Protein AF-A0A1C5RUP3-F1 (afdb_monomer_lite)

Radius of gyration: 18.49 Å; chains: 1; bounding box: 47×42×50 Å

Structure (mmCIF, N/CA/C/O backbone):
data_AF-A0A1C5RUP3-F1
#
_entry.id   AF-A0A1C5RUP3-F1
#
loop_
_atom_site.group_PDB
_atom_site.id
_atom_site.type_symbol
_atom_site.label_atom_id
_atom_site.label_alt_id
_atom_site.label_comp_id
_atom_site.label_asym_id
_atom_site.label_entity_id
_atom_site.label_seq_id
_atom_site.pdbx_PDB_ins_code
_atom_site.Cartn_x
_atom_site.Cartn_y
_atom_site.Cartn_z
_atom_site.occupancy
_atom_site.B_iso_or_equiv
_atom_site.auth_seq_id
_atom_site.auth_comp_id
_atom_site.auth_asym_id
_atom_site.auth_atom_id
_atom_site.pdbx_PDB_model_num
ATOM 1 N N . MET A 1 1 ? 1.171 -16.632 19.891 1.00 47.94 1 MET A N 1
ATOM 2 C CA . MET A 1 1 ? 1.521 -15.427 19.119 1.00 47.94 1 MET A CA 1
ATOM 3 C C . MET A 1 1 ? 1.530 -15.849 17.671 1.00 47.94 1 MET A C 1
ATOM 5 O O . MET A 1 1 ? 2.273 -16.772 17.352 1.00 47.94 1 MET A O 1
ATOM 9 N N . SER A 1 2 ? 0.627 -15.296 16.863 1.00 51.75 2 SER A N 1
ATOM 10 C CA . SER A 1 2 ? 0.693 -15.489 15.416 1.00 51.75 2 SER A CA 1
ATOM 11 C C . SER A 1 2 ? 1.928 -14.742 14.923 1.00 51.75 2 SER A C 1
ATOM 13 O O . SER A 1 2 ? 2.098 -13.573 15.236 1.00 51.75 2 SER A O 1
ATOM 15 N N . THR A 1 3 ? 2.842 -15.431 14.250 1.00 66.62 3 THR A N 1
ATOM 16 C CA . THR A 1 3 ? 4.130 -14.876 13.797 1.00 66.62 3 THR A CA 1
ATOM 17 C C . THR A 1 3 ? 4.058 -14.316 12.377 1.00 66.62 3 THR A C 1
ATOM 19 O O . THR A 1 3 ? 5.090 -14.087 11.750 1.00 66.62 3 THR A O 1
ATOM 22 N N . ASP A 1 4 ? 2.852 -14.138 11.842 1.00 86.69 4 ASP A N 1
ATOM 23 C CA . ASP A 1 4 ? 2.650 -13.929 10.407 1.00 86.69 4 ASP A CA 1
ATOM 24 C C . ASP A 1 4 ? 2.858 -12.463 9.988 1.00 86.69 4 ASP A C 1
ATOM 26 O O . ASP A 1 4 ? 3.132 -12.173 8.819 1.00 86.69 4 ASP A O 1
ATOM 30 N N . LEU A 1 5 ? 2.820 -11.531 10.946 1.00 93.75 5 LEU A N 1
ATOM 31 C CA . LEU A 1 5 ? 3.131 -10.118 10.735 1.00 93.75 5 LEU A CA 1
ATOM 32 C C . LEU A 1 5 ? 4.623 -9.842 10.955 1.00 93.75 5 LEU A C 1
ATOM 34 O O . LEU A 1 5 ? 5.073 -9.464 12.033 1.00 93.75 5 LEU A O 1
ATOM 38 N N . PHE A 1 6 ? 5.401 -10.037 9.896 1.00 94.44 6 PHE A N 1
ATOM 39 C CA . PHE A 1 6 ? 6.827 -9.715 9.822 1.00 94.44 6 PHE A CA 1
ATOM 40 C C . PHE A 1 6 ? 7.112 -8.734 8.684 1.00 94.44 6 PHE A C 1
ATOM 42 O O . PHE A 1 6 ? 6.423 -8.724 7.661 1.00 94.44 6 PHE A O 1
ATOM 49 N N . GLN A 1 7 ? 8.171 -7.940 8.819 1.00 94.69 7 GLN A N 1
ATOM 50 C CA . GLN A 1 7 ? 8.525 -6.965 7.794 1.00 94.69 7 GLN A CA 1
ATOM 51 C C . GLN A 1 7 ? 9.062 -7.654 6.537 1.00 94.69 7 GLN A C 1
ATOM 53 O O . GLN A 1 7 ? 9.971 -8.482 6.614 1.00 94.69 7 GLN A O 1
ATOM 58 N N . ALA A 1 8 ? 8.527 -7.280 5.378 1.00 94.94 8 ALA A N 1
ATOM 59 C CA . ALA A 1 8 ? 9.014 -7.714 4.075 1.00 94.94 8 ALA A CA 1
ATOM 60 C C . ALA A 1 8 ? 9.202 -6.508 3.150 1.00 94.94 8 ALA A C 1
ATOM 62 O O . ALA A 1 8 ? 8.469 -5.523 3.242 1.00 94.94 8 ALA A O 1
ATOM 63 N N . ILE A 1 9 ? 10.194 -6.590 2.261 1.00 95.00 9 ILE A N 1
ATOM 64 C CA . ILE A 1 9 ? 10.458 -5.566 1.247 1.00 95.00 9 ILE A CA 1
ATOM 65 C C . ILE A 1 9 ? 9.919 -6.054 -0.096 1.00 95.00 9 ILE A C 1
ATOM 67 O O . ILE A 1 9 ? 10.265 -7.137 -0.566 1.00 95.00 9 ILE A O 1
ATOM 71 N N . HIS A 1 10 ? 9.093 -5.219 -0.719 1.00 95.62 10 HIS A N 1
ATOM 72 C CA . HIS A 1 10 ? 8.473 -5.471 -2.012 1.00 95.62 10 HIS A CA 1
ATOM 73 C C . HIS A 1 10 ? 9.172 -4.629 -3.070 1.00 95.62 10 HIS A C 1
ATOM 75 O O . HIS A 1 10 ? 9.041 -3.406 -3.066 1.00 95.62 10 HIS A O 1
ATOM 81 N N . SER A 1 11 ? 9.955 -5.261 -3.941 1.00 93.88 11 SER A N 1
ATOM 82 C CA . SER A 1 11 ? 10.881 -4.551 -4.823 1.00 93.88 11 SER A CA 1
ATOM 83 C C . SER A 1 11 ? 10.589 -4.797 -6.300 1.00 93.88 11 SER A C 1
ATOM 85 O O . SER A 1 11 ? 10.416 -5.951 -6.702 1.00 93.88 11 SER A O 1
ATOM 87 N N . PRO A 1 12 ? 10.607 -3.744 -7.137 1.00 93.19 12 PRO A N 1
ATOM 88 C CA . PRO A 1 12 ? 10.770 -3.918 -8.570 1.00 93.19 12 PRO A CA 1
ATOM 89 C C . PRO A 1 12 ? 12.194 -4.390 -8.893 1.00 93.19 12 PRO A C 1
ATOM 91 O O . PRO A 1 12 ? 13.155 -4.133 -8.160 1.00 93.19 12 PRO A O 1
ATOM 94 N N . ILE A 1 13 ? 12.339 -5.080 -10.019 1.00 91.56 13 ILE A N 1
ATOM 95 C CA . ILE A 1 13 ? 13.615 -5.659 -10.440 1.00 91.56 13 ILE A CA 1
ATOM 96 C C . ILE A 1 13 ? 14.569 -4.539 -10.883 1.00 91.56 13 ILE A C 1
ATOM 98 O O . ILE A 1 13 ? 14.210 -3.688 -11.691 1.00 91.56 13 ILE A O 1
ATOM 102 N N . GLY A 1 14 ? 15.801 -4.544 -10.366 1.00 89.75 14 GLY A N 1
ATOM 103 C CA . GLY A 1 14 ? 16.887 -3.678 -10.845 1.00 89.75 14 GLY A CA 1
ATOM 104 C C . GLY A 1 14 ? 16.821 -2.201 -10.429 1.00 89.75 14 GLY A C 1
ATOM 105 O O . GLY A 1 14 ? 17.714 -1.444 -10.794 1.00 89.75 14 GLY A O 1
ATOM 106 N N . ALA A 1 15 ? 15.823 -1.779 -9.646 1.00 91.19 15 ALA A N 1
ATOM 107 C CA . ALA A 1 15 ? 15.638 -0.361 -9.309 1.00 91.19 15 ALA A CA 1
ATOM 108 C C . ALA A 1 15 ? 16.389 0.111 -8.049 1.00 91.19 15 ALA A C 1
ATOM 110 O O . ALA A 1 15 ? 16.398 1.306 -7.767 1.00 91.19 15 ALA A O 1
ATOM 111 N N . ASN A 1 16 ? 16.967 -0.809 -7.262 1.00 93.00 16 ASN A N 1
ATOM 112 C CA . ASN A 1 16 ? 17.468 -0.520 -5.908 1.00 93.00 16 ASN A CA 1
ATOM 113 C C . ASN A 1 16 ? 16.436 0.263 -5.063 1.00 93.00 16 ASN A C 1
ATOM 115 O O . ASN A 1 16 ? 16.742 1.272 -4.421 1.00 93.00 16 ASN A O 1
ATOM 119 N N . ALA A 1 17 ? 15.183 -0.182 -5.146 1.00 93.50 17 ALA A N 1
ATOM 120 C CA . ALA A 1 17 ? 14.038 0.425 -4.493 1.00 93.50 17 ALA A CA 1
ATOM 121 C C . ALA A 1 17 ? 13.088 -0.658 -3.971 1.00 93.50 17 ALA A C 1
ATOM 123 O O . ALA A 1 17 ? 13.123 -1.804 -4.429 1.00 93.50 17 ALA A O 1
ATOM 124 N N . GLY A 1 18 ? 12.215 -0.304 -3.035 1.00 94.12 18 GLY A N 1
ATOM 125 C CA . GLY A 1 18 ? 11.148 -1.183 -2.578 1.00 94.12 18 GLY A CA 1
ATOM 126 C C . GLY A 1 18 ? 10.140 -0.491 -1.672 1.00 94.12 18 GLY A C 1
ATOM 127 O O . GLY A 1 18 ? 10.315 0.662 -1.286 1.00 94.12 18 GLY A O 1
ATOM 128 N N . PHE A 1 19 ? 9.085 -1.216 -1.329 1.00 95.75 19 PHE A N 1
ATOM 129 C CA . PHE A 1 19 ? 8.080 -0.819 -0.355 1.00 95.75 19 PHE A CA 1
ATOM 130 C C . PHE A 1 19 ? 8.074 -1.831 0.792 1.00 95.75 19 PHE A C 1
ATOM 132 O O . PHE A 1 19 ? 7.761 -3.009 0.597 1.00 95.75 19 PHE A O 1
ATOM 139 N N . ALA A 1 20 ? 8.486 -1.393 1.975 1.00 96.00 20 ALA A N 1
ATOM 140 C CA . ALA A 1 20 ? 8.548 -2.229 3.161 1.00 96.00 20 ALA A CA 1
ATOM 141 C C . ALA A 1 20 ? 7.242 -2.154 3.951 1.00 96.00 20 ALA A C 1
ATOM 143 O O . ALA A 1 20 ? 6.744 -1.058 4.197 1.00 96.00 20 ALA A O 1
ATOM 144 N N . MET A 1 21 ? 6.702 -3.302 4.355 1.00 95.81 21 MET A N 1
ATOM 145 C CA . MET A 1 21 ? 5.498 -3.387 5.186 1.00 95.81 21 MET A CA 1
ATOM 146 C C . MET A 1 21 ? 5.380 -4.781 5.814 1.00 95.81 21 MET A C 1
ATOM 148 O O . MET A 1 21 ? 5.982 -5.743 5.325 1.00 95.81 21 MET A O 1
ATOM 152 N N . GLY A 1 22 ? 4.567 -4.899 6.863 1.00 94.62 22 GLY A N 1
ATOM 153 C CA . GLY A 1 22 ? 4.074 -6.178 7.369 1.00 94.62 22 GLY A CA 1
ATOM 154 C C . GLY A 1 22 ? 4.255 -6.382 8.866 1.00 94.62 22 GLY A C 1
ATOM 155 O O . GLY A 1 22 ? 3.595 -7.255 9.417 1.00 94.62 22 GLY A O 1
ATOM 156 N N . LEU A 1 23 ? 5.095 -5.588 9.535 1.00 93.19 23 LEU A N 1
ATOM 157 C CA . LEU A 1 23 ? 5.296 -5.670 10.981 1.00 93.19 23 LEU A CA 1
ATOM 158 C C . LEU A 1 23 ? 4.389 -4.683 11.726 1.00 93.19 23 LEU A C 1
ATOM 160 O O . LEU A 1 23 ? 4.406 -3.479 11.461 1.00 93.19 23 LEU A O 1
ATOM 164 N N . ALA A 1 24 ? 3.599 -5.196 12.668 1.00 92.12 24 ALA A N 1
ATOM 165 C CA . ALA A 1 24 ? 2.681 -4.379 13.447 1.00 92.12 24 ALA A CA 1
ATOM 166 C C . ALA A 1 24 ? 3.429 -3.346 14.315 1.00 92.12 24 ALA A C 1
ATOM 168 O O . ALA A 1 24 ? 4.451 -3.645 14.929 1.00 92.12 24 ALA A O 1
ATOM 169 N N . GLY A 1 25 ? 2.911 -2.118 14.369 1.00 89.44 25 GLY A N 1
ATOM 170 C CA . GLY A 1 25 ? 3.402 -1.034 15.224 1.00 89.44 25 GLY A CA 1
ATOM 171 C C . GLY A 1 25 ? 4.705 -0.359 14.783 1.00 89.44 25 GLY A C 1
ATOM 172 O O . GLY A 1 25 ? 5.135 0.567 15.461 1.00 89.44 25 GLY A O 1
ATOM 173 N N . LEU A 1 26 ? 5.336 -0.809 13.691 1.00 85.56 26 LEU A N 1
ATOM 174 C CA . LEU A 1 26 ? 6.654 -0.330 13.240 1.00 85.56 26 LEU A CA 1
ATOM 175 C C . LEU A 1 26 ? 6.645 0.327 11.852 1.00 85.56 26 LEU A C 1
ATOM 177 O O . LEU A 1 26 ? 7.699 0.694 11.340 1.00 85.56 26 LEU A O 1
ATOM 181 N N . GLY A 1 27 ? 5.470 0.456 11.234 1.00 89.62 27 GLY A N 1
ATOM 182 C CA . GLY A 1 27 ? 5.328 1.101 9.934 1.00 89.62 27 GLY A CA 1
ATOM 183 C C . GLY A 1 27 ? 6.119 0.429 8.811 1.00 89.62 27 GLY A C 1
ATOM 184 O O . GLY A 1 27 ? 6.192 -0.799 8.682 1.00 89.62 27 GLY A O 1
ATOM 185 N N . GLY A 1 28 ? 6.679 1.260 7.942 1.00 94.12 28 GLY A N 1
ATOM 186 C CA . GLY A 1 28 ? 7.508 0.855 6.821 1.00 94.12 28 GLY A CA 1
ATOM 187 C C . GLY A 1 28 ? 7.637 1.991 5.819 1.00 94.12 28 GLY A C 1
ATOM 188 O O . GLY A 1 28 ? 7.952 3.116 6.189 1.00 94.12 28 GLY A O 1
ATOM 189 N N . GLY A 1 29 ? 7.386 1.707 4.543 1.00 94.19 29 GLY A N 1
ATOM 190 C CA . GLY A 1 29 ? 7.277 2.719 3.498 1.00 94.19 29 GLY A CA 1
ATOM 191 C C . GLY A 1 29 ? 8.285 2.535 2.371 1.00 94.19 29 GLY A C 1
ATOM 192 O O . GLY A 1 29 ? 8.742 1.426 2.093 1.00 94.19 29 GLY A O 1
ATOM 193 N N . PHE A 1 30 ? 8.609 3.627 1.681 1.00 94.19 30 PHE A N 1
ATOM 194 C CA . PHE A 1 30 ? 9.432 3.588 0.470 1.00 94.19 30 PHE A CA 1
ATOM 195 C C . PHE A 1 30 ? 10.932 3.523 0.782 1.00 94.19 30 PHE A C 1
ATOM 197 O O . PHE A 1 30 ? 11.546 4.509 1.189 1.00 94.19 30 PHE A O 1
ATOM 204 N N . CYS A 1 31 ? 11.544 2.371 0.526 1.00 92.00 31 CYS A N 1
ATOM 205 C CA . CYS A 1 31 ? 12.987 2.174 0.568 1.00 92.00 31 CYS A CA 1
ATOM 206 C C . CYS A 1 31 ? 13.590 2.631 -0.767 1.00 92.00 31 CYS A C 1
ATOM 208 O O . CYS A 1 31 ? 13.507 1.896 -1.747 1.00 92.00 31 CYS A O 1
ATOM 210 N N . LEU A 1 32 ? 14.199 3.816 -0.834 1.00 91.31 32 LEU A N 1
ATOM 211 C CA . LEU A 1 32 ? 14.958 4.256 -2.012 1.00 91.31 32 LEU A CA 1
ATOM 212 C C . LEU A 1 32 ? 16.454 4.237 -1.717 1.00 91.31 32 LEU A C 1
ATOM 214 O O . LEU A 1 32 ? 16.901 4.971 -0.840 1.00 91.31 32 LEU A O 1
ATOM 218 N N . GLN A 1 33 ? 17.217 3.423 -2.457 1.00 90.56 33 GLN A N 1
ATOM 219 C CA . GLN A 1 33 ? 18.684 3.357 -2.362 1.00 90.56 33 GLN A CA 1
ATOM 220 C C . GLN A 1 33 ? 19.199 3.229 -0.917 1.00 90.56 33 GLN A C 1
ATOM 222 O O . GLN A 1 33 ? 20.257 3.749 -0.564 1.00 90.56 33 GLN A O 1
ATOM 227 N N . SER A 1 34 ? 18.418 2.548 -0.082 1.00 85.75 34 SER A N 1
ATOM 228 C CA . SER A 1 34 ? 18.609 2.445 1.358 1.00 85.75 34 SER A CA 1
ATOM 229 C C . SER A 1 34 ? 18.718 0.979 1.743 1.00 85.75 34 SER A C 1
ATOM 231 O O . SER A 1 34 ? 17.957 0.143 1.259 1.00 85.75 34 SER A O 1
ATOM 233 N N . ASP A 1 35 ? 19.641 0.682 2.653 1.00 84.50 35 ASP A N 1
ATOM 234 C CA . ASP A 1 35 ? 19.775 -0.610 3.329 1.00 84.50 35 ASP A CA 1
ATOM 235 C C . ASP A 1 35 ? 18.868 -0.718 4.570 1.00 84.50 35 ASP A C 1
ATOM 237 O O . ASP A 1 35 ? 18.872 -1.730 5.272 1.00 84.50 35 ASP A O 1
ATOM 241 N N . ARG A 1 36 ? 18.078 0.328 4.841 1.00 88.25 36 ARG A N 1
ATOM 242 C CA . ARG A 1 36 ? 17.150 0.425 5.968 1.00 88.25 36 ARG A CA 1
ATOM 243 C C . ARG A 1 36 ? 15.717 0.612 5.505 1.00 88.25 36 ARG A C 1
ATOM 245 O O . ARG A 1 36 ? 15.442 1.362 4.566 1.00 88.25 36 ARG A O 1
ATOM 252 N N . ILE A 1 37 ? 14.821 -0.023 6.250 1.00 91.38 37 ILE A N 1
ATOM 253 C CA . ILE A 1 37 ? 13.384 0.230 6.211 1.00 91.38 37 ILE A CA 1
ATOM 254 C C . ILE A 1 37 ? 13.137 1.626 6.801 1.00 91.38 37 ILE A C 1
ATOM 256 O O . ILE A 1 37 ? 13.641 1.905 7.893 1.00 91.38 37 ILE A O 1
ATOM 260 N N . PRO A 1 38 ? 12.431 2.515 6.087 1.00 88.12 38 PRO A N 1
ATOM 261 C CA . PRO A 1 38 ? 12.088 3.823 6.615 1.00 88.12 38 PRO A CA 1
ATOM 262 C C . PRO A 1 38 ? 11.038 3.702 7.722 1.00 88.12 38 PRO A C 1
ATOM 264 O O . PRO A 1 38 ? 10.302 2.723 7.802 1.00 88.12 38 PRO A O 1
ATOM 267 N N . ASP A 1 39 ? 10.979 4.729 8.558 1.00 87.44 39 ASP A N 1
ATOM 268 C CA . ASP A 1 39 ? 10.019 4.853 9.651 1.00 87.44 39 ASP A CA 1
ATOM 269 C C . ASP A 1 39 ? 8.845 5.742 9.202 1.00 87.44 39 ASP A C 1
ATOM 271 O O . ASP A 1 39 ? 8.722 6.916 9.570 1.00 87.44 39 ASP A O 1
ATOM 275 N N . GLN A 1 40 ? 8.065 5.238 8.239 1.00 91.00 40 GLN A N 1
ATOM 276 C CA . GLN A 1 40 ? 6.846 5.894 7.765 1.00 91.00 40 GLN A CA 1
ATOM 277 C C . GLN A 1 40 ? 5.631 5.102 8.228 1.00 91.00 40 GLN A C 1
ATOM 279 O O . GLN A 1 40 ? 5.532 3.898 7.988 1.00 91.00 40 GLN A O 1
ATOM 284 N N . ASP A 1 41 ? 4.664 5.804 8.812 1.00 92.88 41 ASP A N 1
ATOM 285 C CA . ASP A 1 41 ? 3.349 5.227 9.052 1.00 92.88 41 ASP A CA 1
ATOM 286 C C . ASP A 1 41 ? 2.677 4.871 7.727 1.00 92.88 41 ASP A C 1
ATOM 288 O O . ASP A 1 41 ? 2.672 5.661 6.775 1.00 92.88 41 ASP A O 1
ATOM 292 N N . ILE A 1 42 ? 2.067 3.695 7.678 1.00 94.56 42 ILE A N 1
ATOM 293 C CA . ILE A 1 42 ? 1.294 3.210 6.544 1.00 94.56 42 ILE A CA 1
ATOM 294 C C . ILE A 1 42 ? -0.152 3.054 7.011 1.00 94.56 42 ILE A C 1
ATOM 296 O O . ILE A 1 42 ? -0.490 2.183 7.811 1.00 94.56 42 ILE A O 1
ATOM 300 N N . PHE A 1 43 ? -1.025 3.898 6.475 1.00 94.62 43 PHE A N 1
ATOM 301 C CA . PHE A 1 43 ? -2.448 3.899 6.786 1.00 94.62 43 PHE A CA 1
ATOM 302 C C . PHE A 1 43 ? -3.194 3.133 5.700 1.00 94.62 43 PHE A C 1
ATOM 304 O O . PHE A 1 43 ? -3.293 3.604 4.568 1.00 94.62 43 PHE A O 1
ATOM 311 N N . ILE A 1 44 ? -3.719 1.957 6.038 1.00 96.38 44 ILE A N 1
ATOM 312 C CA . ILE A 1 44 ? -4.540 1.140 5.138 1.00 96.38 44 ILE A CA 1
ATOM 313 C C . ILE A 1 44 ? -5.782 0.728 5.902 1.00 96.38 44 ILE A C 1
ATOM 315 O O . ILE A 1 44 ? -5.678 0.066 6.934 1.00 96.38 44 ILE A O 1
ATOM 319 N N . GLY A 1 45 ? -6.950 1.116 5.412 1.00 95.94 45 GLY A N 1
ATOM 320 C CA . GLY A 1 45 ? -8.164 0.903 6.176 1.00 95.94 45 GLY A CA 1
ATOM 321 C C . GLY A 1 45 ? -9.426 1.324 5.459 1.00 95.94 45 GLY A C 1
ATOM 322 O O . GLY A 1 45 ? -9.425 1.643 4.268 1.00 95.94 45 GLY A O 1
ATOM 323 N N . TYR A 1 46 ? -10.512 1.326 6.218 1.00 94.56 46 TYR A N 1
ATOM 324 C CA . TYR A 1 46 ? -11.794 1.842 5.778 1.00 94.56 46 TYR A CA 1
ATOM 325 C C . TYR A 1 46 ? -12.529 2.567 6.902 1.00 94.56 46 TYR A C 1
ATOM 327 O O . TYR A 1 46 ? -12.310 2.317 8.087 1.00 94.56 46 TYR A O 1
ATOM 335 N N . LYS A 1 47 ? -13.418 3.477 6.512 1.00 91.94 47 LYS A N 1
ATOM 336 C CA . LYS A 1 47 ? -14.338 4.181 7.396 1.00 91.94 47 LYS A CA 1
ATOM 337 C C . LYS A 1 47 ? -15.769 3.729 7.116 1.00 91.94 47 LYS A C 1
ATOM 339 O O . LYS A 1 47 ? -16.220 3.829 5.976 1.00 91.94 47 LYS A O 1
ATOM 344 N N . GLU A 1 48 ? -16.470 3.284 8.153 1.00 90.50 48 GLU A N 1
ATOM 345 C CA . GLU A 1 48 ? -17.905 2.968 8.143 1.00 90.50 48 GLU A CA 1
ATOM 346 C C . GLU A 1 48 ? -18.574 3.768 9.271 1.00 90.50 48 GLU A C 1
ATOM 348 O O . GLU A 1 48 ? -18.190 3.655 10.437 1.00 90.50 48 GLU A O 1
ATOM 353 N N . GLY A 1 49 ? -19.523 4.646 8.931 1.00 88.81 49 GLY A N 1
ATOM 354 C CA . GLY A 1 49 ? -20.087 5.596 9.895 1.00 88.81 49 GLY A CA 1
ATOM 355 C C . GLY A 1 49 ? -18.998 6.459 10.547 1.00 88.81 49 GLY A C 1
ATOM 356 O O . GLY A 1 49 ? -18.316 7.222 9.863 1.00 88.81 49 GLY A O 1
ATOM 357 N N . ASN A 1 50 ? -18.814 6.313 11.861 1.00 86.12 50 ASN A N 1
ATOM 358 C CA . ASN A 1 50 ? -17.789 7.022 12.640 1.00 86.12 50 ASN A CA 1
ATOM 359 C C . ASN A 1 50 ? -16.580 6.168 13.015 1.00 86.12 50 ASN A C 1
ATOM 361 O O . ASN A 1 50 ? -15.702 6.650 13.728 1.00 86.12 50 ASN A O 1
ATOM 365 N N . THR A 1 51 ? -16.517 4.923 12.553 1.00 88.38 51 THR A N 1
ATOM 366 C CA . THR A 1 51 ? -15.434 4.009 12.908 1.00 88.38 51 THR A CA 1
ATOM 367 C C . THR A 1 51 ? -14.409 3.956 11.785 1.00 88.38 51 THR A C 1
ATOM 369 O O . THR A 1 51 ? -14.743 3.666 10.636 1.00 88.38 51 THR A O 1
ATOM 372 N N . LEU A 1 52 ? -13.153 4.234 12.125 1.00 91.19 52 LEU A N 1
ATOM 373 C CA . LEU A 1 52 ? -11.988 4.147 11.258 1.00 91.19 52 LEU A CA 1
ATOM 374 C C . LEU A 1 52 ? -11.225 2.858 11.583 1.00 91.19 52 LEU A C 1
ATOM 376 O O . LEU A 1 52 ? -10.532 2.793 12.594 1.00 91.19 52 LEU A O 1
ATOM 380 N N . SER A 1 53 ? -11.360 1.834 10.742 1.00 93.44 53 SER A N 1
ATOM 381 C CA . SER A 1 53 ? -10.700 0.535 10.940 1.00 93.44 53 SER A CA 1
ATOM 382 C C . SER A 1 53 ? -9.436 0.430 10.088 1.00 93.44 53 SER A C 1
ATOM 384 O O . SER A 1 53 ? -9.502 0.684 8.884 1.00 93.44 53 SER A O 1
ATOM 386 N N . MET A 1 54 ? -8.290 0.076 10.680 1.00 94.75 54 MET A N 1
ATOM 387 C CA . MET A 1 54 ? -6.972 0.147 10.023 1.00 94.75 54 MET A CA 1
ATOM 388 C C . MET A 1 54 ? -6.069 -1.048 10.319 1.00 94.75 54 MET A C 1
ATOM 390 O O . MET A 1 54 ? -6.013 -1.528 11.450 1.00 94.75 54 MET A O 1
ATOM 394 N N . LEU A 1 55 ? -5.295 -1.476 9.314 1.00 95.88 55 LEU A N 1
ATOM 395 C CA . LEU A 1 55 ? -4.170 -2.393 9.515 1.00 95.88 55 LEU A CA 1
ATOM 396 C C . LEU A 1 55 ? -3.123 -1.748 10.441 1.00 95.88 55 LEU A C 1
ATOM 398 O O . LEU A 1 55 ? -2.876 -0.543 10.330 1.00 95.88 55 LEU A O 1
ATOM 402 N N . PRO A 1 56 ? -2.467 -2.521 11.325 1.00 93.62 56 PRO A N 1
ATOM 403 C CA . PRO A 1 56 ? -1.630 -1.979 12.394 1.00 93.62 56 PRO A CA 1
ATOM 404 C C . PRO A 1 56 ? -0.216 -1.580 11.928 1.00 93.62 56 PRO A C 1
ATOM 406 O O . PRO A 1 56 ? 0.756 -1.839 12.629 1.00 93.62 56 PRO A O 1
ATOM 409 N N . PHE A 1 57 ? -0.058 -0.962 10.756 1.00 94.00 57 PHE A N 1
ATOM 410 C CA . PHE A 1 57 ? 1.249 -0.599 10.180 1.00 94.00 57 PHE A CA 1
ATOM 411 C C . PHE A 1 57 ? 1.620 0.868 10.423 1.00 94.00 57 PHE A C 1
ATOM 413 O O . PHE A 1 57 ? 2.043 1.575 9.514 1.00 94.00 57 PHE A O 1
ATOM 420 N N . TYR A 1 58 ? 1.453 1.337 11.653 1.00 90.50 58 TYR A N 1
ATOM 421 C CA . TYR A 1 58 ? 1.769 2.701 12.074 1.00 90.50 58 TYR A CA 1
ATOM 422 C C . TYR A 1 58 ? 2.109 2.726 13.566 1.00 90.50 58 TYR A C 1
ATOM 424 O O . TYR A 1 58 ? 1.740 1.807 14.307 1.00 90.50 58 TYR A O 1
ATOM 432 N N . GLU A 1 59 ? 2.796 3.771 14.021 1.00 83.75 59 GLU A N 1
ATOM 433 C CA . GLU A 1 59 ? 3.108 3.938 15.436 1.00 83.75 59 GLU A CA 1
ATOM 434 C C . GLU A 1 59 ? 1.858 4.388 16.215 1.00 83.75 59 GLU A C 1
ATOM 436 O O . GLU A 1 59 ? 1.265 5.439 15.959 1.00 83.75 59 GLU A O 1
ATOM 441 N N . LYS A 1 60 ? 1.443 3.600 17.217 1.00 65.12 60 LYS A N 1
ATOM 442 C CA . LYS A 1 60 ? 0.224 3.883 18.001 1.00 65.12 60 LYS A CA 1
ATOM 443 C C . LYS A 1 60 ? 0.303 5.181 18.820 1.00 65.12 60 LYS A C 1
ATOM 445 O O . LYS A 1 60 ? -0.746 5.720 19.166 1.00 65.12 60 LYS A O 1
ATOM 450 N N . SER A 1 61 ? 1.493 5.707 19.117 1.00 52.03 61 SER A N 1
ATOM 451 C CA . SER A 1 61 ? 1.683 6.912 19.947 1.00 52.03 61 SER A CA 1
ATOM 452 C C . SER A 1 61 ? 1.010 8.167 19.369 1.00 52.03 61 SER A C 1
ATOM 454 O O . SER A 1 61 ? 0.583 9.042 20.120 1.00 52.03 61 SER A O 1
ATOM 456 N N . ILE A 1 62 ? 0.813 8.220 18.047 1.00 47.12 62 ILE A N 1
ATOM 457 C CA . ILE A 1 62 ? 0.166 9.343 17.354 1.00 47.12 62 ILE A CA 1
ATOM 458 C C . ILE A 1 62 ? -1.359 9.390 17.596 1.00 47.12 62 ILE A C 1
ATOM 460 O O . ILE A 1 62 ? -1.950 10.468 17.502 1.00 47.12 62 ILE A O 1
ATOM 464 N N . SER A 1 63 ? -1.996 8.261 17.938 1.00 46.00 63 SER A N 1
ATOM 465 C CA . SER A 1 63 ? -3.453 8.176 18.175 1.00 46.00 63 SER A CA 1
ATOM 466 C C . SER A 1 63 ? -3.867 8.776 19.527 1.00 46.00 63 SER A C 1
ATOM 468 O O . SER A 1 63 ? -4.745 9.637 19.588 1.00 46.00 63 SER A O 1
ATOM 470 N N . SER A 1 64 ? -3.136 8.466 20.606 1.00 43.50 64 SER A N 1
ATOM 471 C CA . SER A 1 64 ? -3.516 8.867 21.971 1.00 43.50 64 SER A CA 1
ATOM 472 C C . SER A 1 64 ? -3.517 10.378 22.234 1.00 43.50 64 SER A C 1
ATOM 474 O O . SER A 1 64 ? -4.210 10.838 23.139 1.00 43.50 64 SER A O 1
ATOM 476 N N . GLU A 1 65 ? -2.764 11.169 21.462 1.00 38.25 65 GLU A N 1
ATOM 477 C CA . GLU A 1 65 ? -2.738 12.634 21.605 1.00 38.25 65 GLU A CA 1
ATOM 478 C C . GLU A 1 65 ? -3.722 13.354 20.660 1.00 38.25 65 GLU A C 1
ATOM 480 O O . GLU A 1 65 ? -4.106 14.494 20.925 1.00 38.25 65 GLU A O 1
ATOM 485 N N . LYS A 1 66 ? -4.176 12.700 19.579 1.00 43.31 66 LYS A N 1
ATOM 486 C CA . LYS A 1 66 ? -5.043 13.293 18.539 1.00 43.31 66 LYS A CA 1
ATOM 487 C C . LYS A 1 66 ? -6.524 12.942 18.671 1.00 43.31 66 LYS A C 1
ATOM 489 O O . LYS A 1 66 ? -7.359 13.722 18.197 1.00 43.31 66 LYS A O 1
ATOM 494 N N . ASP A 1 67 ? -6.850 11.847 19.356 1.00 47.69 67 ASP A N 1
ATOM 495 C CA . ASP A 1 67 ? -8.229 11.387 19.591 1.00 47.69 67 ASP A CA 1
ATOM 496 C C . ASP A 1 67 ? -9.118 12.447 20.260 1.00 47.69 67 ASP A C 1
ATOM 498 O O . ASP A 1 67 ? -10.330 12.478 20.067 1.00 47.69 67 ASP A O 1
ATOM 502 N N . SER A 1 68 ? -8.530 13.409 20.975 1.00 44.38 68 SER A N 1
ATOM 503 C CA . SER A 1 68 ? -9.280 14.486 21.630 1.00 44.38 68 SER A CA 1
ATOM 504 C C . SER A 1 68 ? -9.761 15.610 20.687 1.00 44.38 68 SER A C 1
ATOM 506 O O . SER A 1 68 ? -10.531 16.471 21.119 1.00 44.38 68 SER A O 1
ATOM 508 N N . PHE A 1 69 ? -9.378 15.615 19.397 1.00 43.72 69 PHE A N 1
ATOM 509 C CA . PHE A 1 69 ? -9.711 16.706 18.457 1.00 43.72 69 PHE A CA 1
ATOM 510 C C . PHE A 1 69 ? -10.261 16.271 17.081 1.00 43.72 69 PHE A C 1
ATOM 512 O O . PHE A 1 69 ? -10.606 17.128 16.251 1.00 43.72 69 PHE A O 1
ATOM 519 N N . ALA A 1 70 ? -10.386 14.971 16.803 1.00 51.59 70 ALA A N 1
ATOM 520 C CA . ALA A 1 70 ? -10.932 14.459 15.544 1.00 51.59 70 ALA A CA 1
ATOM 521 C C . ALA A 1 70 ? -12.467 14.322 15.598 1.00 51.59 70 ALA A C 1
ATOM 523 O O . ALA A 1 70 ? -13.016 13.233 15.725 1.00 51.59 70 ALA A O 1
ATOM 524 N N . LYS A 1 71 ? -13.178 15.451 15.488 1.00 49.75 71 LYS A N 1
ATOM 525 C CA . LYS A 1 71 ? -14.630 15.453 15.243 1.00 49.75 71 LYS A CA 1
ATOM 526 C C . LYS A 1 71 ? -14.927 15.314 13.751 1.00 49.75 71 LYS A C 1
ATOM 528 O O . LYS A 1 71 ? -14.242 15.940 12.934 1.00 49.75 71 LYS A O 1
ATOM 533 N N . ASP A 1 72 ? -15.936 14.521 13.403 1.00 56.22 72 ASP A N 1
ATOM 534 C CA . ASP A 1 72 ? -16.481 14.465 12.044 1.00 56.22 72 ASP A CA 1
ATOM 535 C C . ASP A 1 72 ? -17.264 15.752 11.687 1.00 56.22 72 ASP A C 1
ATOM 537 O O . ASP A 1 72 ? -17.416 16.652 12.519 1.00 56.22 72 ASP A O 1
ATOM 541 N N . GLU A 1 73 ? -17.758 15.873 10.445 1.00 52.62 73 GLU A N 1
ATOM 542 C CA . GLU A 1 73 ? -18.511 17.062 9.988 1.00 52.62 73 GLU 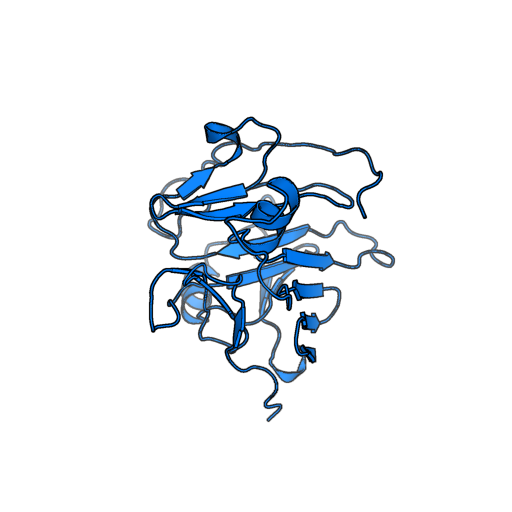A CA 1
ATOM 543 C C . GLU A 1 73 ? -19.789 17.321 10.828 1.00 52.62 73 GLU A C 1
ATOM 545 O O . GLU A 1 73 ? -20.277 18.451 10.853 1.00 52.62 73 GLU A O 1
ATOM 550 N N . ASN A 1 74 ? -20.274 16.321 11.580 1.00 53.16 74 ASN A N 1
ATOM 551 C CA . ASN A 1 74 ? -21.434 16.401 12.472 1.00 53.16 74 ASN A CA 1
ATOM 552 C C . ASN A 1 74 ? -21.080 16.573 13.965 1.00 53.16 74 ASN A C 1
ATOM 554 O O . ASN A 1 74 ? -21.976 16.611 14.810 1.00 53.16 74 ASN A O 1
ATOM 558 N N . GLY A 1 75 ? -19.799 16.719 14.316 1.00 55.22 75 GLY A N 1
ATOM 559 C CA . GLY A 1 75 ? -19.358 16.963 15.692 1.00 55.22 75 GLY A CA 1
ATOM 560 C C . GLY A 1 75 ? -19.266 15.719 16.584 1.00 55.22 75 GLY A C 1
ATOM 561 O O . GLY A 1 75 ? -19.048 15.867 17.789 1.00 55.22 75 GLY A O 1
ATOM 562 N N . SER A 1 76 ? -19.417 14.527 16.012 1.00 60.06 76 SER A N 1
ATOM 563 C CA . SER A 1 76 ? -19.282 13.240 16.691 1.00 60.06 76 SER A CA 1
ATOM 564 C C . SER A 1 76 ? -17.833 12.740 16.690 1.00 60.06 76 SER A C 1
ATOM 566 O O . SER A 1 76 ? -17.050 13.058 15.792 1.00 60.06 76 SER A O 1
ATOM 568 N N . GLU A 1 77 ? -17.455 12.025 17.752 1.00 68.69 77 GLU A N 1
ATOM 569 C CA . GLU A 1 77 ? -16.095 11.505 17.933 1.00 68.69 77 GLU A CA 1
ATOM 570 C C . GLU A 1 77 ? -15.819 10.376 16.936 1.00 68.69 77 GLU A C 1
ATOM 572 O O . GLU A 1 77 ? -16.594 9.421 16.827 1.00 68.69 77 GLU A O 1
ATOM 577 N N . LEU A 1 78 ? -14.715 10.509 16.197 1.00 77.06 78 LEU A N 1
ATOM 578 C CA . LEU A 1 78 ? -14.190 9.449 15.346 1.00 77.06 78 LEU A CA 1
ATOM 579 C C . LEU A 1 78 ? -13.641 8.327 16.240 1.00 77.06 78 LEU A C 1
ATOM 581 O O . LEU A 1 78 ? -12.835 8.588 17.127 1.00 77.06 78 LEU A O 1
ATOM 585 N N . GLN A 1 79 ? -14.073 7.090 16.011 1.00 83.69 79 GLN A N 1
ATOM 586 C CA . GLN A 1 79 ? -13.579 5.919 16.733 1.00 83.69 79 GLN A CA 1
ATOM 587 C C . GLN A 1 79 ? -12.498 5.231 15.909 1.00 83.69 79 GLN A C 1
ATOM 589 O O . GLN A 1 79 ? -12.792 4.680 14.849 1.00 83.69 79 GLN A O 1
ATOM 594 N N . GLU A 1 80 ? -11.258 5.236 16.386 1.00 84.69 80 GLU A N 1
ATOM 595 C CA . GLU A 1 80 ? -10.181 4.476 15.756 1.00 84.69 80 GLU A CA 1
ATOM 596 C C . GLU A 1 80 ? -10.190 3.017 16.233 1.00 84.69 80 GLU A C 1
ATOM 598 O O . GLU A 1 80 ? -10.234 2.721 17.427 1.00 84.69 80 GLU A O 1
ATOM 603 N N . HIS A 1 81 ? -10.134 2.090 15.281 1.00 88.62 81 HIS A N 1
ATOM 604 C CA . HIS A 1 81 ? -10.001 0.662 15.524 1.00 88.62 81 HIS A CA 1
ATOM 605 C C . HIS A 1 81 ? -8.794 0.127 14.746 1.00 88.62 81 HIS A C 1
ATOM 607 O O . HIS A 1 81 ? -8.845 -0.110 13.540 1.00 88.62 81 HIS A O 1
ATOM 613 N N . ALA A 1 82 ? -7.679 -0.051 15.449 1.00 89.81 82 ALA A N 1
ATOM 614 C CA . ALA A 1 82 ? -6.519 -0.745 14.908 1.00 89.81 82 ALA A CA 1
ATOM 615 C C . ALA A 1 82 ? -6.752 -2.256 15.019 1.00 89.81 82 ALA A C 1
ATOM 617 O O . ALA A 1 82 ? -6.879 -2.752 16.143 1.00 89.81 82 ALA A O 1
ATOM 618 N N . PHE A 1 83 ? -6.765 -2.971 13.893 1.00 92.50 83 PHE A N 1
ATOM 619 C CA . PHE A 1 83 ? -6.865 -4.430 13.911 1.00 92.50 83 PHE A CA 1
ATOM 620 C C . PHE A 1 83 ? -5.688 -5.032 14.688 1.00 92.50 83 PHE A C 1
ATOM 622 O O . PHE A 1 83 ? -4.541 -4.590 14.545 1.00 92.50 83 PHE A O 1
ATOM 629 N N . THR A 1 84 ? -5.955 -6.030 15.525 1.00 91.75 84 THR A N 1
ATOM 630 C CA . THR A 1 84 ? -4.909 -6.783 16.222 1.00 91.75 84 THR A CA 1
ATOM 631 C C . THR A 1 84 ? -4.217 -7.759 15.275 1.00 91.75 84 THR A C 1
ATOM 633 O O . THR A 1 84 ? -4.703 -8.049 14.182 1.00 91.75 84 THR A O 1
ATOM 636 N N . GLU A 1 85 ? -3.065 -8.295 15.682 1.00 92.38 85 GLU A N 1
ATOM 637 C CA . GLU A 1 85 ? -2.349 -9.288 14.870 1.00 92.38 85 GLU A CA 1
ATOM 638 C C . GLU A 1 85 ? -3.196 -10.547 14.626 1.00 92.38 85 GLU A C 1
ATOM 640 O O . GLU A 1 85 ? -3.088 -11.175 13.579 1.00 92.38 85 GLU A O 1
ATOM 645 N N . GLU A 1 86 ? -4.073 -10.902 15.569 1.00 92.25 86 GLU A N 1
ATOM 646 C CA . GLU A 1 86 ? -4.988 -12.040 15.458 1.00 92.25 86 GLU A CA 1
ATOM 647 C C . GLU A 1 86 ? -6.149 -11.793 14.483 1.00 92.25 86 GLU A C 1
ATOM 649 O O . GLU A 1 86 ? -6.713 -12.749 13.951 1.00 92.25 86 GLU A O 1
ATOM 654 N N . GLU A 1 87 ? -6.508 -10.531 14.243 1.00 94.12 87 GLU A N 1
ATOM 655 C CA . GLU A 1 87 ? -7.567 -10.138 13.306 1.00 94.12 87 GLU A CA 1
ATOM 656 C C . GLU A 1 87 ? -7.071 -10.065 11.856 1.00 94.12 87 GLU A C 1
ATOM 658 O O . GLU A 1 87 ? -7.885 -9.971 10.932 1.00 94.12 87 GLU A O 1
ATOM 663 N N . VAL A 1 88 ? -5.752 -10.106 11.641 1.00 95.62 88 VAL A N 1
ATOM 664 C CA . VAL A 1 88 ? -5.126 -9.986 10.322 1.00 95.62 88 VAL A CA 1
ATOM 665 C C . VAL A 1 88 ? -4.598 -11.340 9.857 1.00 95.62 88 VAL A C 1
ATOM 667 O O . VAL A 1 88 ? -3.635 -11.883 10.391 1.00 95.62 88 VAL A O 1
ATOM 670 N N . SER A 1 89 ? -5.191 -11.862 8.787 1.00 96.31 89 SER A N 1
ATOM 671 C CA . SER A 1 89 ? -4.647 -13.005 8.056 1.00 96.31 89 SER A CA 1
ATOM 672 C C . SER A 1 89 ? -3.671 -12.524 6.986 1.00 96.31 89 SER A C 1
ATOM 674 O O . SER A 1 89 ? -3.980 -11.589 6.242 1.00 96.31 89 SER A O 1
ATOM 676 N N . ARG A 1 90 ? -2.504 -13.172 6.883 1.00 97.25 90 ARG A N 1
ATOM 677 C CA . ARG A 1 90 ? -1.508 -12.878 5.850 1.00 97.25 90 ARG A CA 1
ATOM 678 C C . ARG A 1 90 ? -1.232 -14.093 4.968 1.00 97.25 90 ARG A C 1
ATOM 680 O O . ARG A 1 90 ? -0.790 -15.134 5.442 1.00 97.25 90 ARG A O 1
ATOM 687 N N . GLY A 1 91 ? -1.428 -13.933 3.663 1.00 96.75 91 GLY A N 1
ATOM 688 C CA . GLY A 1 91 ? -0.954 -14.854 2.636 1.00 96.75 91 GLY A CA 1
ATOM 689 C C . GLY A 1 91 ? 0.351 -14.349 2.027 1.00 96.75 91 GLY A C 1
ATOM 690 O O . GLY A 1 91 ? 0.319 -13.468 1.169 1.00 96.75 91 GLY A O 1
ATOM 691 N N . PHE A 1 92 ? 1.484 -14.918 2.446 1.00 96.12 92 PHE A N 1
ATOM 692 C CA . PHE A 1 92 ? 2.814 -14.548 1.950 1.00 96.12 92 PHE A CA 1
ATOM 693 C C . PHE A 1 92 ? 3.335 -15.575 0.934 1.00 96.12 92 PHE A C 1
ATOM 695 O O . PHE A 1 92 ? 3.651 -16.713 1.282 1.00 96.12 92 PHE A O 1
ATOM 702 N N . GLY A 1 93 ? 3.410 -15.178 -0.336 1.00 93.81 93 GLY A N 1
ATOM 703 C CA . GLY A 1 93 ? 3.885 -15.990 -1.455 1.00 93.81 93 GLY A CA 1
ATOM 704 C C . GLY A 1 93 ? 5.064 -15.350 -2.190 1.00 93.81 93 GLY A C 1
ATOM 705 O O . GLY A 1 93 ? 5.469 -14.229 -1.905 1.00 93.81 93 GLY A O 1
ATOM 706 N N . LEU A 1 94 ? 5.607 -16.058 -3.186 1.00 90.12 94 LEU A N 1
ATOM 707 C CA . LEU A 1 94 ? 6.818 -15.633 -3.906 1.00 90.12 94 LEU A CA 1
ATOM 708 C C . LEU A 1 94 ? 6.683 -14.258 -4.588 1.00 90.12 94 LEU A C 1
ATOM 710 O O . LEU A 1 94 ? 7.622 -13.468 -4.587 1.00 90.12 94 LEU A O 1
ATOM 714 N N . ALA A 1 95 ? 5.528 -13.997 -5.197 1.00 93.00 95 ALA A N 1
ATOM 715 C CA . ALA A 1 95 ? 5.259 -12.789 -5.979 1.00 93.00 95 ALA A CA 1
ATOM 716 C C . ALA A 1 95 ? 4.137 -11.930 -5.379 1.00 93.00 95 ALA A C 1
ATOM 718 O O . ALA A 1 95 ? 3.791 -10.889 -5.932 1.00 93.00 95 ALA A O 1
ATOM 719 N N . THR A 1 96 ? 3.533 -12.373 -4.278 1.00 96.19 96 THR A N 1
ATOM 720 C CA . THR A 1 96 ? 2.322 -11.768 -3.724 1.00 96.19 96 THR A CA 1
ATOM 721 C C . THR A 1 96 ? 2.364 -11.790 -2.210 1.00 96.19 96 THR A C 1
ATOM 723 O O . THR A 1 96 ? 2.592 -12.847 -1.629 1.00 96.19 96 THR A O 1
ATOM 726 N N . ASP A 1 97 ? 2.049 -10.665 -1.587 1.00 97.81 97 ASP A N 1
ATOM 727 C CA . ASP A 1 97 ? 1.853 -10.552 -0.144 1.00 97.81 97 ASP A CA 1
ATOM 728 C C . ASP A 1 97 ? 0.480 -9.941 0.115 1.00 97.81 97 ASP A C 1
ATOM 730 O O . ASP A 1 97 ? 0.202 -8.837 -0.347 1.00 97.81 97 ASP A O 1
ATOM 734 N N . THR A 1 98 ? -0.414 -10.685 0.760 1.00 97.88 98 THR A N 1
ATOM 735 C CA . THR A 1 98 ? -1.820 -10.300 0.920 1.00 97.88 98 THR A CA 1
ATOM 736 C C . THR A 1 98 ? -2.221 -10.274 2.381 1.00 97.88 98 THR A C 1
ATOM 738 O O . THR A 1 98 ? -2.078 -11.274 3.071 1.00 97.88 98 THR A O 1
ATOM 741 N N . PHE A 1 99 ? -2.799 -9.159 2.814 1.00 97.88 99 PHE A N 1
ATOM 742 C CA . PHE A 1 99 ? -3.358 -8.942 4.142 1.00 97.88 99 PHE A CA 1
ATOM 743 C C . PHE A 1 99 ? -4.882 -8.901 4.042 1.00 97.88 99 PHE A C 1
ATOM 745 O O . PHE A 1 99 ? -5.433 -8.207 3.182 1.00 97.88 99 PHE A O 1
ATOM 752 N N . GLN A 1 100 ? -5.564 -9.651 4.902 1.00 97.50 100 GLN A N 1
ATOM 753 C CA . GLN A 1 100 ? -7.022 -9.731 4.943 1.00 97.50 100 GLN A CA 1
ATOM 754 C C . GLN A 1 100 ? -7.522 -9.584 6.375 1.00 97.50 100 GLN A C 1
ATOM 756 O O . GLN A 1 100 ? -7.014 -10.236 7.285 1.00 97.50 100 GLN A O 1
ATOM 761 N N . THR A 1 101 ? -8.531 -8.740 6.562 1.00 95.56 101 THR A N 1
ATOM 762 C CA . THR A 1 101 ? -9.190 -8.536 7.854 1.00 95.56 101 THR A CA 1
ATOM 763 C C . THR A 1 101 ? -10.564 -7.908 7.649 1.00 95.56 101 THR A C 1
ATOM 765 O O . THR A 1 101 ? -10.712 -6.990 6.841 1.00 95.56 101 THR A O 1
ATOM 768 N N . GLY A 1 102 ? -11.590 -8.413 8.336 1.00 91.12 102 GLY A N 1
ATOM 769 C CA . GLY A 1 102 ? -12.968 -7.942 8.169 1.00 91.12 102 GLY A CA 1
ATOM 770 C C . GLY A 1 102 ? -13.387 -7.855 6.693 1.00 91.12 102 GLY A C 1
ATOM 771 O O . GLY A 1 102 ? -13.459 -8.866 5.998 1.00 91.12 102 GLY A O 1
ATOM 772 N N . ARG A 1 103 ? -13.648 -6.628 6.221 1.00 93.69 103 ARG A N 1
ATOM 773 C CA . ARG A 1 103 ? -14.024 -6.306 4.828 1.00 93.69 103 ARG A CA 1
ATOM 774 C C . ARG A 1 103 ? -12.844 -5.892 3.942 1.00 93.69 103 ARG A C 1
ATOM 776 O O . ARG A 1 103 ? -13.031 -5.664 2.751 1.00 93.69 103 ARG A O 1
ATOM 783 N N . LEU A 1 104 ? -11.653 -5.741 4.513 1.00 96.81 104 LEU A N 1
ATOM 784 C CA . LEU A 1 104 ? -10.462 -5.234 3.844 1.00 96.81 104 LEU A CA 1
ATOM 785 C C . LEU A 1 104 ? -9.609 -6.379 3.295 1.00 96.81 104 LEU A C 1
ATOM 787 O O . LEU A 1 104 ? -9.270 -7.328 4.003 1.00 96.81 104 LEU A O 1
ATOM 791 N N . SER A 1 105 ? -9.178 -6.229 2.045 1.00 97.50 105 SER A N 1
ATOM 792 C CA . SER A 1 105 ? -8.090 -7.003 1.460 1.00 97.50 105 SER A CA 1
ATOM 793 C C . SER A 1 105 ? -7.097 -6.066 0.777 1.00 97.50 105 SER A C 1
ATOM 795 O O . SER A 1 105 ? -7.473 -5.240 -0.057 1.00 97.50 105 SER A O 1
ATOM 797 N N . PHE A 1 106 ? -5.823 -6.196 1.138 1.00 98.06 106 PHE A N 1
ATOM 798 C CA . PHE A 1 106 ? -4.728 -5.442 0.544 1.00 98.06 106 PHE A CA 1
ATOM 799 C C . PHE A 1 106 ? -3.628 -6.392 0.078 1.00 98.06 106 PHE A C 1
ATOM 801 O O . PHE A 1 106 ? -3.103 -7.160 0.880 1.00 98.06 106 PHE A O 1
ATOM 808 N N . SER A 1 107 ? -3.265 -6.333 -1.201 1.00 97.88 107 SER A N 1
ATOM 809 C CA . SER A 1 107 ? -2.239 -7.196 -1.791 1.00 97.88 107 SER A CA 1
ATOM 810 C C . SER A 1 107 ? -1.142 -6.382 -2.451 1.00 97.88 107 SER A C 1
ATOM 812 O O . SER A 1 107 ? -1.429 -5.535 -3.291 1.00 97.88 107 SER A O 1
ATOM 814 N N . LEU A 1 108 ? 0.112 -6.695 -2.149 1.00 97.19 108 LEU A N 1
ATOM 815 C CA . LEU A 1 108 ? 1.279 -6.244 -2.896 1.00 97.19 108 LEU A CA 1
ATOM 816 C C . LEU A 1 108 ? 1.693 -7.333 -3.883 1.00 97.19 108 LEU A C 1
ATOM 818 O O . LEU A 1 108 ? 1.735 -8.514 -3.540 1.00 97.19 108 LEU A O 1
ATOM 822 N N . MET A 1 109 ? 1.979 -6.937 -5.118 1.00 95.00 109 MET A N 1
ATOM 823 C CA . MET A 1 109 ? 2.304 -7.834 -6.222 1.00 95.00 109 MET A CA 1
ATOM 824 C C . MET A 1 109 ? 3.657 -7.432 -6.810 1.00 95.00 109 MET A C 1
ATOM 826 O O . MET A 1 109 ? 3.786 -6.399 -7.477 1.00 95.00 109 MET A O 1
ATOM 830 N N . ASN A 1 110 ? 4.661 -8.271 -6.570 1.00 89.50 110 ASN A N 1
ATOM 831 C CA . ASN A 1 110 ? 5.986 -8.141 -7.161 1.00 89.50 110 ASN A CA 1
ATOM 832 C C . ASN A 1 110 ? 6.029 -8.893 -8.488 1.00 89.50 110 ASN A C 1
ATOM 834 O O . ASN A 1 110 ? 5.517 -10.006 -8.614 1.00 89.50 110 ASN A O 1
ATOM 838 N N . ARG A 1 111 ? 6.700 -8.318 -9.486 1.00 85.50 111 ARG A N 1
ATOM 839 C CA . ARG A 1 111 ? 7.005 -9.052 -10.715 1.00 85.50 111 ARG A CA 1
ATOM 840 C C . ARG A 1 111 ? 8.195 -9.972 -10.463 1.00 85.50 111 ARG A C 1
ATOM 842 O O . ARG A 1 111 ? 9.270 -9.503 -10.109 1.00 85.50 111 ARG A O 1
ATOM 849 N N . VAL A 1 112 ? 8.005 -11.268 -10.691 1.00 85.12 112 VAL A N 1
ATOM 850 C CA . VAL A 1 112 ? 9.077 -12.272 -10.673 1.00 85.12 112 VAL A CA 1
ATOM 851 C C . VAL A 1 112 ? 9.297 -12.717 -12.113 1.00 85.12 112 VAL A C 1
ATOM 853 O O . VAL A 1 112 ? 8.588 -13.577 -12.626 1.00 85.12 112 VAL A O 1
ATOM 856 N N . THR A 1 113 ? 10.224 -12.048 -12.793 1.00 86.06 113 THR A N 1
ATOM 857 C CA . THR A 1 113 ? 10.539 -12.269 -14.210 1.00 86.06 113 THR A CA 1
ATOM 858 C C . THR A 1 113 ? 12.031 -12.086 -14.447 1.00 86.06 113 THR A C 1
ATOM 860 O O . THR A 1 113 ? 12.703 -11.365 -13.714 1.00 86.06 113 THR A O 1
ATOM 863 N N . GLU A 1 114 ? 12.551 -12.705 -15.500 1.00 88.81 114 GLU A N 1
ATOM 864 C CA . GLU A 1 114 ? 13.885 -12.394 -16.016 1.00 88.81 114 GLU A CA 1
ATOM 865 C C . GLU A 1 114 ? 13.872 -11.031 -16.713 1.00 88.81 114 GLU A C 1
ATOM 867 O O . GLU A 1 114 ? 12.874 -10.673 -17.340 1.00 88.81 114 GLU A O 1
ATOM 872 N N . LEU A 1 115 ? 14.967 -10.273 -16.619 1.00 88.75 115 LEU A N 1
ATOM 873 C CA . LEU A 1 115 ? 15.130 -9.035 -17.381 1.00 88.75 115 LEU A CA 1
ATOM 874 C C . LEU A 1 115 ? 15.403 -9.346 -18.854 1.00 88.75 115 LEU A C 1
ATOM 876 O O . LEU A 1 115 ? 16.119 -10.292 -19.175 1.00 88.75 115 LEU A O 1
ATOM 880 N N . SER A 1 116 ? 14.854 -8.525 -19.749 1.00 89.38 116 SER A N 1
ATOM 881 C CA . SER A 1 116 ? 15.202 -8.586 -21.170 1.00 89.38 116 SER A CA 1
ATOM 882 C C . SER A 1 116 ? 16.606 -8.026 -21.407 1.00 89.38 116 SER A C 1
ATOM 884 O O . SER A 1 116 ? 17.029 -7.088 -20.730 1.00 89.38 116 SER A O 1
ATOM 886 N N . ASP A 1 117 ? 17.310 -8.583 -22.395 1.00 90.56 117 ASP A N 1
ATOM 887 C CA . ASP A 1 117 ? 18.567 -8.021 -22.891 1.00 90.56 117 ASP A CA 1
ATOM 888 C C . ASP A 1 117 ? 18.299 -6.616 -23.450 1.00 90.56 117 ASP A C 1
ATOM 890 O O . ASP A 1 117 ? 17.479 -6.444 -24.350 1.00 90.56 117 ASP A O 1
ATOM 894 N N . VAL A 1 118 ? 18.973 -5.608 -22.901 1.00 89.50 118 VAL A N 1
ATOM 895 C CA . VAL A 1 118 ? 18.760 -4.201 -23.267 1.00 89.50 118 VAL A CA 1
ATOM 896 C C . VAL A 1 118 ? 19.272 -3.902 -24.681 1.00 89.50 118 VAL A C 1
ATOM 898 O O . VAL A 1 118 ? 18.754 -3.000 -25.332 1.00 89.50 118 VAL A O 1
ATOM 901 N N . GLU A 1 119 ? 20.257 -4.656 -25.180 1.00 93.56 119 GLU A N 1
ATOM 902 C CA . GLU A 1 119 ? 20.823 -4.460 -26.520 1.00 93.56 119 GLU A CA 1
ATOM 903 C C . GLU A 1 119 ? 20.030 -5.185 -27.613 1.00 93.56 119 GLU A C 1
ATOM 905 O O . GLU A 1 119 ? 20.125 -4.826 -28.788 1.00 93.56 119 GLU A O 1
ATOM 910 N N . ARG A 1 120 ? 19.273 -6.228 -27.244 1.00 93.06 120 ARG A N 1
ATOM 911 C CA . ARG A 1 120 ? 18.614 -7.137 -28.200 1.00 93.06 120 ARG A CA 1
ATOM 912 C C . ARG A 1 120 ? 17.097 -7.214 -28.068 1.00 93.06 120 ARG A C 1
ATOM 914 O O . ARG A 1 120 ? 16.449 -7.723 -28.978 1.00 93.06 120 ARG A O 1
ATOM 921 N N . GLY A 1 121 ? 16.545 -6.783 -26.940 1.00 89.62 121 GLY A N 1
ATOM 922 C CA . GLY A 1 121 ? 15.121 -6.859 -26.642 1.00 89.62 121 GLY A CA 1
ATOM 923 C C . GLY A 1 121 ? 14.308 -5.776 -27.342 1.00 89.62 121 GLY A C 1
ATOM 924 O O . GLY A 1 121 ? 14.816 -4.714 -27.702 1.00 89.62 121 GLY A O 1
ATOM 925 N N . GLU A 1 122 ? 13.012 -6.031 -27.497 1.00 94.56 122 GLU A N 1
ATOM 926 C CA . GLU A 1 122 ? 12.083 -5.015 -27.981 1.00 94.56 122 GLU A CA 1
ATOM 927 C C . GLU A 1 122 ? 11.855 -3.950 -26.900 1.00 94.56 122 GLU A C 1
ATOM 929 O O . GLU A 1 122 ? 11.602 -4.267 -25.735 1.00 94.56 122 GLU A O 1
ATOM 934 N N . GLU A 1 123 ? 11.915 -2.670 -27.278 1.00 93.31 123 GLU A N 1
ATOM 935 C CA . GLU A 1 123 ? 11.826 -1.543 -26.339 1.00 93.31 123 GLU A CA 1
ATOM 936 C C . GLU A 1 123 ? 10.614 -1.620 -25.379 1.00 93.31 123 GLU A C 1
A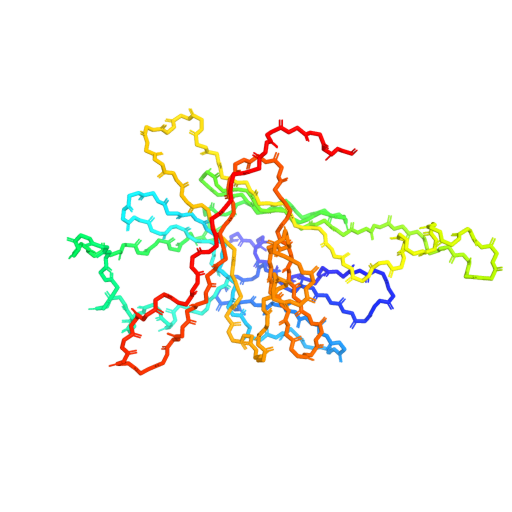TOM 938 O O . GLU A 1 123 ? 10.808 -1.405 -24.177 1.00 93.31 123 GLU A O 1
ATOM 943 N N . PRO A 1 124 ? 9.383 -1.960 -25.823 1.00 93.62 124 PRO 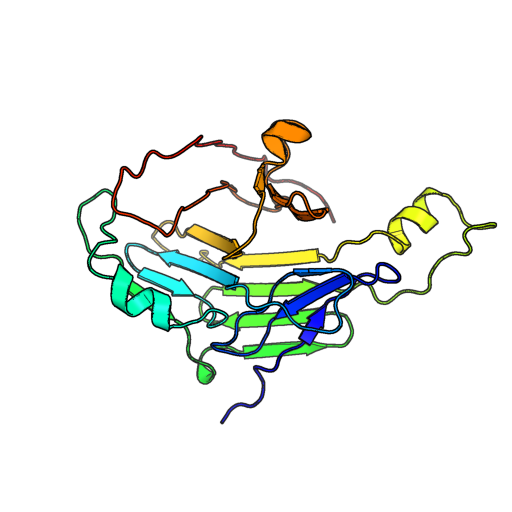A N 1
ATOM 944 C CA . PRO A 1 124 ? 8.239 -2.085 -24.916 1.00 93.62 124 PRO A CA 1
ATOM 945 C C . PRO A 1 124 ? 8.408 -3.205 -23.883 1.00 93.62 124 PRO A C 1
ATOM 947 O O . PRO A 1 124 ? 8.007 -3.053 -22.727 1.00 93.62 124 PRO A O 1
ATOM 950 N N . GLU A 1 125 ? 9.029 -4.318 -24.277 1.00 90.81 125 GLU A N 1
ATOM 951 C CA . GLU A 1 125 ? 9.287 -5.452 -23.394 1.00 90.81 125 GLU A CA 1
ATOM 952 C C . GLU A 1 125 ? 10.341 -5.087 -22.343 1.00 90.81 125 GLU A C 1
ATOM 954 O O . GLU A 1 125 ? 10.113 -5.281 -21.146 1.00 90.81 125 GLU A O 1
ATOM 959 N N . VAL A 1 126 ? 11.452 -4.475 -22.772 1.00 91.94 126 VAL A N 1
ATOM 960 C CA . VAL A 1 126 ? 12.512 -3.988 -21.875 1.00 91.94 126 VAL A CA 1
ATOM 961 C C . VAL A 1 126 ? 11.932 -3.004 -20.855 1.00 91.94 126 VAL A C 1
ATOM 963 O O . VAL A 1 126 ? 12.133 -3.176 -19.652 1.00 91.94 126 VAL A O 1
ATOM 966 N N . LYS A 1 127 ? 11.143 -2.020 -21.308 1.00 91.75 127 LYS A N 1
ATOM 967 C CA . LYS A 1 127 ? 10.494 -1.028 -20.434 1.00 91.75 127 LYS A CA 1
ATOM 968 C C . LYS A 1 127 ? 9.534 -1.663 -19.433 1.00 91.75 127 LYS A C 1
ATOM 970 O O . LYS A 1 127 ? 9.548 -1.292 -18.264 1.00 91.75 127 LYS A O 1
ATOM 975 N N . SER A 1 128 ? 8.714 -2.617 -19.868 1.00 90.44 128 SER A N 1
ATOM 976 C CA . SER A 1 128 ? 7.755 -3.290 -18.987 1.00 90.44 128 SER A CA 1
ATOM 977 C C . SER A 1 128 ? 8.459 -4.102 -17.896 1.00 90.44 128 SER A C 1
ATOM 979 O O . SER A 1 128 ? 8.043 -4.073 -16.736 1.00 90.44 128 SER A O 1
ATOM 981 N N . LYS A 1 129 ? 9.545 -4.809 -18.230 1.00 90.38 129 LYS A N 1
ATOM 982 C CA . LYS A 1 129 ? 10.278 -5.635 -17.257 1.00 90.38 129 LYS A CA 1
ATOM 983 C C . LYS A 1 129 ? 11.170 -4.826 -16.314 1.00 90.38 129 LYS A C 1
ATOM 985 O O . LYS A 1 129 ? 11.354 -5.240 -15.175 1.00 90.38 129 LYS A O 1
ATOM 990 N N . ALA A 1 130 ? 11.677 -3.677 -16.762 1.00 90.38 130 ALA A N 1
ATOM 991 C CA . ALA A 1 130 ? 12.498 -2.769 -15.959 1.00 90.38 130 ALA A CA 1
ATOM 992 C C . ALA A 1 130 ? 11.693 -1.658 -15.253 1.00 90.38 130 ALA A C 1
ATOM 994 O O . ALA A 1 130 ? 12.284 -0.739 -14.686 1.00 90.38 130 ALA A O 1
ATOM 995 N N . LEU A 1 131 ? 10.355 -1.704 -15.298 1.00 91.69 131 LEU A N 1
ATOM 996 C CA . LEU A 1 131 ? 9.498 -0.690 -14.686 1.00 91.69 131 LEU A CA 1
ATOM 997 C C . LEU A 1 131 ? 9.753 -0.619 -13.164 1.00 91.69 131 LEU A C 1
ATOM 999 O O . LEU A 1 131 ? 9.524 -1.616 -12.473 1.00 91.69 131 LEU A O 1
ATOM 1003 N N . PRO A 1 132 ? 10.163 0.541 -12.608 1.00 93.00 132 PRO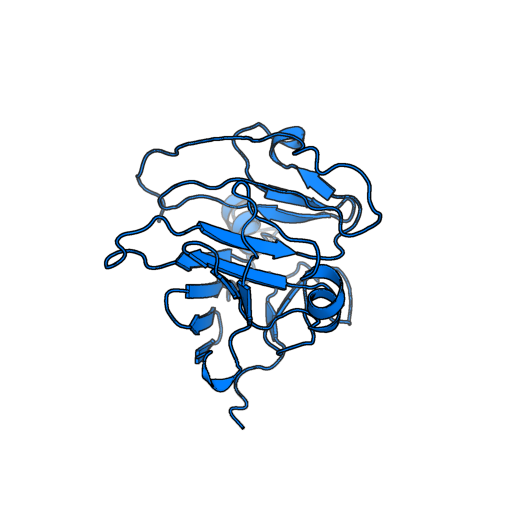 A N 1
ATOM 1004 C CA . PRO A 1 132 ? 10.464 0.687 -11.185 1.00 93.00 132 PRO A CA 1
ATOM 1005 C C . PRO A 1 132 ? 9.183 0.892 -10.361 1.00 93.00 132 PRO A C 1
ATOM 1007 O O . PRO A 1 132 ? 9.043 1.872 -9.634 1.00 93.00 132 PRO A O 1
ATOM 1010 N N . ALA A 1 133 ? 8.226 -0.024 -10.495 1.00 93.19 133 ALA A N 1
ATOM 1011 C CA . ALA A 1 133 ? 6.958 0.011 -9.782 1.00 93.19 133 ALA A CA 1
ATOM 1012 C C . ALA A 1 133 ? 6.517 -1.398 -9.372 1.00 93.19 133 ALA A C 1
ATOM 1014 O O . ALA A 1 133 ? 6.747 -2.377 -10.084 1.00 93.19 133 ALA A O 1
ATOM 1015 N N . ILE A 1 134 ? 5.837 -1.474 -8.233 1.00 94.06 134 ILE A N 1
ATOM 1016 C CA . ILE A 1 134 ? 5.069 -2.646 -7.809 1.00 94.06 134 ILE A CA 1
ATOM 1017 C C . ILE A 1 134 ? 3.585 -2.306 -7.882 1.00 94.06 134 ILE A C 1
ATOM 1019 O O . ILE A 1 134 ? 3.207 -1.134 -7.836 1.00 94.06 134 ILE A O 1
ATOM 1023 N N . VAL A 1 135 ? 2.742 -3.327 -7.990 1.00 94.31 135 VAL A N 1
ATOM 1024 C CA . VAL A 1 135 ? 1.291 -3.133 -8.008 1.00 94.31 135 VAL A CA 1
ATOM 1025 C C . VAL A 1 135 ? 0.739 -3.430 -6.623 1.0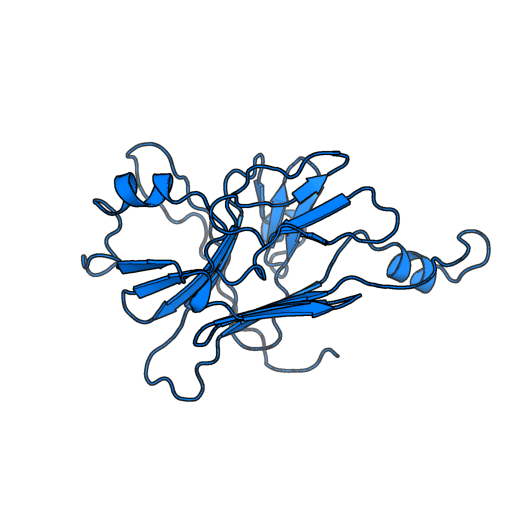0 94.31 135 VAL A C 1
ATOM 1027 O O . VAL A 1 135 ? 1.074 -4.451 -6.026 1.00 94.31 135 VAL A O 1
ATOM 1030 N N . ALA A 1 136 ? -0.127 -2.548 -6.131 1.00 95.69 136 ALA A N 1
ATOM 1031 C CA . ALA A 1 136 ? -0.948 -2.803 -4.960 1.00 95.69 136 ALA A CA 1
ATOM 1032 C C . ALA A 1 136 ? -2.410 -2.954 -5.390 1.00 95.69 136 ALA A C 1
ATOM 1034 O O . ALA A 1 136 ? -2.911 -2.166 -6.191 1.00 95.69 136 ALA A O 1
ATOM 1035 N N . ARG A 1 137 ? -3.106 -3.950 -4.845 1.00 95.56 137 ARG A N 1
ATOM 1036 C CA . ARG A 1 137 ? -4.556 -4.094 -4.961 1.00 95.56 137 ARG A CA 1
ATOM 1037 C C . ARG A 1 137 ? -5.175 -3.789 -3.609 1.00 95.56 137 ARG A C 1
ATOM 1039 O O . ARG A 1 137 ? -4.832 -4.425 -2.621 1.00 95.56 137 ARG A O 1
ATOM 1046 N N . PHE A 1 138 ? -6.098 -2.840 -3.591 1.00 95.12 138 PHE A N 1
ATOM 1047 C CA . PHE A 1 138 ? -6.858 -2.449 -2.413 1.00 95.12 138 PHE A CA 1
ATOM 1048 C C . PHE A 1 138 ? -8.334 -2.754 -2.662 1.00 95.12 138 PHE A C 1
ATOM 1050 O O . PHE A 1 138 ? -8.893 -2.324 -3.671 1.00 95.12 138 PHE A O 1
ATOM 1057 N N . CYS A 1 139 ? -8.959 -3.512 -1.768 1.00 94.75 139 CYS A N 1
ATOM 1058 C CA . CYS A 1 139 ? -10.357 -3.899 -1.876 1.00 94.75 139 CYS A CA 1
ATOM 1059 C C . CYS A 1 139 ? -11.046 -3.757 -0.521 1.00 94.75 139 CYS A C 1
ATOM 1061 O O . CYS A 1 139 ? -10.527 -4.212 0.497 1.00 94.75 139 CYS A O 1
ATOM 1063 N N . VAL A 1 140 ? -12.230 -3.147 -0.535 1.00 94.31 140 VAL A N 1
ATOM 1064 C CA . VAL A 1 140 ? -13.147 -3.108 0.602 1.00 94.31 140 VAL A CA 1
ATOM 1065 C C . VAL A 1 140 ? -14.473 -3.693 0.139 1.00 94.31 140 VAL A C 1
ATOM 1067 O O . VAL A 1 140 ? -15.096 -3.165 -0.781 1.00 94.31 140 VAL A O 1
ATOM 1070 N N . ASP A 1 141 ? -14.887 -4.797 0.749 1.00 93.50 141 ASP A N 1
ATOM 1071 C CA . ASP A 1 141 ? -16.134 -5.476 0.415 1.00 93.50 141 ASP A CA 1
ATOM 1072 C C . ASP A 1 141 ? -17.320 -4.820 1.125 1.00 93.50 141 ASP A C 1
ATOM 1074 O O . ASP A 1 141 ? -17.431 -4.880 2.347 1.00 93.50 141 ASP A O 1
ATOM 1078 N N . ASN A 1 142 ? -18.216 -4.203 0.354 1.00 92.88 142 ASN A N 1
ATOM 1079 C CA . ASN A 1 142 ? -19.439 -3.583 0.867 1.00 92.88 142 ASN A CA 1
ATOM 1080 C C . ASN A 1 142 ? -20.722 -4.210 0.309 1.00 92.88 142 ASN A C 1
ATOM 1082 O O . ASN A 1 142 ? -21.758 -3.552 0.291 1.00 92.88 142 ASN A O 1
ATOM 1086 N N . ARG A 1 143 ? -20.666 -5.445 -0.209 1.00 91.62 143 ARG A N 1
ATOM 1087 C CA . ARG A 1 143 ? -21.816 -6.069 -0.893 1.00 91.62 143 ARG A CA 1
ATOM 1088 C C . ARG A 1 143 ? -23.029 -6.254 0.016 1.00 91.62 143 ARG A C 1
ATOM 1090 O O . ARG A 1 143 ? -24.152 -6.062 -0.435 1.00 91.62 143 ARG A O 1
ATOM 1097 N N . ASP A 1 144 ? -22.776 -6.570 1.282 1.00 89.44 144 ASP A N 1
ATOM 1098 C CA . ASP A 1 144 ? -23.806 -6.785 2.304 1.00 89.44 144 ASP A CA 1
ATOM 1099 C C . ASP A 1 144 ? -24.007 -5.552 3.211 1.00 89.44 144 ASP A C 1
ATOM 1101 O O . ASP A 1 144 ? -24.685 -5.627 4.235 1.00 89.44 144 ASP A O 1
ATOM 1105 N N . GLY A 1 145 ? -23.379 -4.418 2.875 1.00 86.31 145 GLY A N 1
ATOM 1106 C CA . GLY A 1 145 ? -23.437 -3.190 3.663 1.00 86.31 145 GLY A CA 1
ATOM 1107 C C . GLY A 1 145 ? -24.632 -2.310 3.296 1.00 86.31 145 GLY A C 1
ATOM 1108 O O . GLY A 1 145 ? -24.921 -2.086 2.124 1.00 86.31 145 GLY A O 1
ATOM 1109 N N . GLU A 1 146 ? -25.299 -1.751 4.307 1.00 87.06 146 GLU A N 1
ATOM 1110 C CA . GLU A 1 146 ? -26.393 -0.783 4.114 1.00 87.06 146 GLU A CA 1
ATOM 1111 C C . GLU A 1 146 ? -25.902 0.675 4.062 1.00 87.06 146 GLU A C 1
ATOM 1113 O O . GLU A 1 146 ? -26.646 1.574 3.667 1.00 87.06 146 GLU A O 1
ATOM 1118 N N . GLN A 1 147 ? -24.653 0.924 4.470 1.00 88.06 147 GLN A N 1
ATOM 1119 C CA . GLN A 1 147 ? -24.040 2.252 4.527 1.00 88.06 147 GLN A CA 1
ATOM 1120 C C . GLN A 1 147 ? -22.876 2.370 3.541 1.00 88.06 147 GLN A C 1
ATOM 1122 O O . GLN A 1 147 ? -22.250 1.381 3.158 1.00 88.06 147 GLN A O 1
ATOM 1127 N N . GLU A 1 148 ? -22.574 3.603 3.134 1.00 90.00 148 GLU A N 1
ATOM 1128 C CA . GLU A 1 148 ? -21.375 3.895 2.351 1.00 90.00 148 GLU A CA 1
ATOM 1129 C C . GLU A 1 148 ? -20.119 3.615 3.187 1.00 90.00 148 GLU A C 1
ATOM 1131 O O . GLU A 1 148 ? -20.021 4.027 4.345 1.00 90.00 148 GLU A O 1
ATOM 1136 N N . ILE A 1 149 ? -19.148 2.939 2.573 1.00 90.75 149 ILE A N 1
ATOM 1137 C CA . ILE A 1 149 ? -17.836 2.672 3.154 1.00 90.75 149 ILE A CA 1
ATOM 1138 C C . ILE A 1 149 ? -16.771 3.442 2.372 1.00 90.75 149 ILE A C 1
ATOM 1140 O O . ILE A 1 149 ? -16.791 3.481 1.140 1.00 90.75 149 ILE A O 1
ATOM 1144 N N . GLN A 1 150 ? -15.826 4.058 3.079 1.00 91.19 150 GLN A N 1
ATOM 1145 C CA . GLN A 1 150 ? -14.731 4.809 2.463 1.00 91.19 150 GLN A CA 1
ATOM 1146 C C . GLN A 1 150 ? -13.406 4.116 2.744 1.00 91.19 150 GLN A C 1
ATOM 1148 O O . GLN A 1 150 ? -12.908 4.159 3.864 1.00 91.19 150 GLN A O 1
ATOM 1153 N N . GLY A 1 151 ? -12.832 3.478 1.728 1.00 92.06 151 GLY A N 1
ATOM 1154 C CA . GLY A 1 151 ? -11.486 2.922 1.808 1.00 92.06 151 GLY A CA 1
ATOM 1155 C C . GLY A 1 151 ? -10.405 3.995 1.682 1.00 92.06 151 GLY A C 1
ATOM 1156 O O . GLY A 1 151 ? -10.604 5.005 1.005 1.00 92.06 151 GLY A O 1
ATOM 1157 N N . PHE A 1 152 ? -9.249 3.775 2.304 1.00 92.75 152 PHE A N 1
ATOM 1158 C CA . PHE A 1 152 ? -8.106 4.674 2.182 1.00 92.75 152 PHE A CA 1
ATOM 1159 C C . PHE A 1 152 ? -6.766 3.940 2.216 1.00 92.75 152 PHE A C 1
ATOM 1161 O O . PHE A 1 152 ? -6.593 2.912 2.872 1.00 92.75 152 PHE A O 1
ATOM 1168 N N . PHE A 1 153 ? -5.808 4.549 1.522 1.00 94.00 153 PHE A N 1
ATOM 1169 C CA . PHE A 1 153 ? -4.391 4.224 1.543 1.00 94.00 153 PHE A CA 1
ATOM 1170 C C . PHE A 1 153 ? -3.603 5.527 1.706 1.00 94.00 153 PHE A C 1
ATOM 1172 O O . PHE A 1 153 ? -3.854 6.501 0.990 1.00 94.00 153 PHE A O 1
ATOM 1179 N N . GLY A 1 154 ? -2.661 5.566 2.642 1.00 92.00 154 GLY A N 1
ATOM 1180 C CA . GLY A 1 154 ? -1.878 6.758 2.934 1.00 92.00 154 GLY A CA 1
ATOM 1181 C C . GLY A 1 154 ? -0.517 6.440 3.533 1.00 92.00 154 GLY A C 1
ATOM 1182 O O . GLY A 1 154 ? -0.333 5.418 4.183 1.00 92.00 154 GLY A O 1
ATOM 1183 N N . ILE A 1 155 ? 0.430 7.354 3.319 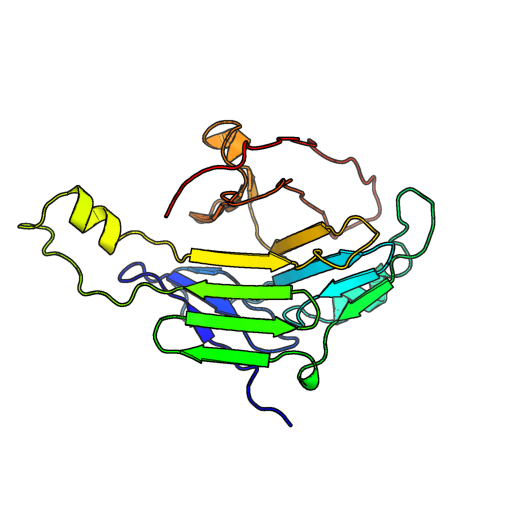1.00 90.81 155 ILE A N 1
ATOM 1184 C CA . ILE A 1 155 ? 1.797 7.264 3.841 1.00 90.81 155 ILE A CA 1
ATOM 1185 C C . ILE A 1 155 ? 2.109 8.518 4.663 1.00 90.81 155 ILE A C 1
ATOM 1187 O O . ILE A 1 155 ? 2.058 9.657 4.163 1.00 90.81 155 ILE A O 1
ATOM 1191 N N . GLY A 1 156 ? 2.421 8.298 5.937 1.00 89.31 156 GLY A N 1
ATOM 1192 C CA . GLY A 1 156 ? 2.897 9.295 6.886 1.00 89.31 156 GLY A CA 1
ATOM 1193 C C . GLY A 1 156 ? 4.314 9.767 6.563 1.00 89.31 156 GLY A C 1
ATOM 1194 O O . GLY A 1 156 ? 5.033 9.162 5.774 1.00 89.31 156 GLY A O 1
ATOM 1195 N N . ASN A 1 157 ? 4.708 10.906 7.134 1.00 82.81 157 ASN A N 1
ATOM 1196 C CA . ASN A 1 157 ? 6.088 11.424 7.132 1.00 82.81 157 ASN A CA 1
ATOM 1197 C C . ASN A 1 157 ? 6.780 11.608 5.763 1.00 82.81 157 ASN A C 1
ATOM 1199 O O . ASN A 1 157 ? 7.969 11.919 5.696 1.00 82.81 157 ASN A O 1
ATOM 1203 N N . MET A 1 158 ? 6.054 11.481 4.654 1.00 85.00 158 MET A N 1
ATOM 1204 C CA . MET A 1 158 ? 6.594 11.717 3.320 1.00 85.00 158 MET A CA 1
ATOM 1205 C C . MET A 1 158 ? 6.835 13.227 3.102 1.00 85.00 158 MET A C 1
ATOM 1207 O O . MET A 1 158 ? 5.956 14.063 3.320 1.00 85.00 158 MET A O 1
ATOM 1211 N N . LYS A 1 159 ? 8.053 13.595 2.700 1.00 83.44 159 LYS A N 1
ATOM 1212 C CA . LYS A 1 159 ? 8.484 14.995 2.543 1.00 83.44 159 LYS A CA 1
ATOM 1213 C C . LYS A 1 159 ? 8.405 15.432 1.083 1.00 83.44 159 LYS A C 1
ATOM 1215 O O . LYS A 1 159 ? 8.517 14.620 0.173 1.00 83.44 159 LYS A O 1
ATOM 1220 N N . GLY A 1 160 ? 8.206 16.734 0.863 1.00 86.81 160 GLY A N 1
ATOM 1221 C CA . GLY A 1 160 ? 8.217 17.317 -0.483 1.00 86.81 160 GLY A CA 1
ATOM 1222 C C . GLY A 1 160 ? 7.160 16.721 -1.417 1.00 86.81 160 GLY A C 1
ATOM 1223 O O . GLY A 1 160 ? 7.475 16.420 -2.559 1.00 86.81 160 GLY A O 1
ATOM 1224 N N . LYS A 1 161 ? 5.938 16.507 -0.926 1.00 88.06 161 LYS A N 1
ATOM 1225 C CA . LYS A 1 161 ? 4.851 15.903 -1.704 1.00 88.06 161 LYS A CA 1
ATOM 1226 C C . LYS A 1 161 ? 4.378 16.840 -2.819 1.00 88.06 161 LYS A C 1
ATOM 1228 O O . LYS A 1 161 ? 4.253 18.043 -2.599 1.00 88.06 161 LYS A O 1
ATOM 1233 N N . GLN A 1 162 ? 4.073 16.276 -3.978 1.00 89.81 162 GLN A N 1
ATOM 1234 C CA . GLN A 1 162 ? 3.385 16.920 -5.091 1.00 89.81 162 GLN A CA 1
ATOM 1235 C C . GLN A 1 162 ? 2.288 15.985 -5.597 1.00 89.81 162 GLN A C 1
ATOM 1237 O O . GLN A 1 162 ? 2.463 14.765 -5.610 1.00 89.81 162 GLN A O 1
ATOM 1242 N N . PHE A 1 163 ? 1.151 16.546 -6.004 1.00 90.12 163 PHE A N 1
ATOM 1243 C CA . PHE A 1 163 ? 0.070 15.754 -6.578 1.00 90.12 163 PHE A CA 1
ATOM 1244 C C . PHE A 1 163 ? 0.334 15.486 -8.055 1.00 90.12 163 PHE A C 1
ATOM 1246 O O . PHE A 1 163 ? 0.654 16.404 -8.813 1.00 90.12 163 PHE A O 1
ATOM 1253 N N . LEU A 1 164 ? 0.156 14.231 -8.472 1.00 89.69 164 LEU A N 1
ATOM 1254 C CA . LEU A 1 164 ? 0.317 13.840 -9.873 1.00 89.69 164 LEU A CA 1
ATOM 1255 C C . LEU A 1 164 ? -0.645 14.607 -10.783 1.00 89.69 164 LEU A C 1
ATOM 1257 O O . LEU A 1 164 ? -0.261 14.957 -11.895 1.00 89.69 164 LEU A O 1
ATOM 1261 N N . SER A 1 165 ? -1.832 14.958 -10.284 1.00 87.50 165 SER A N 1
ATOM 1262 C CA . SER A 1 165 ? -2.811 15.768 -11.012 1.00 87.50 165 SER A CA 1
ATOM 1263 C C . SER A 1 165 ? -2.258 17.127 -11.454 1.00 87.50 165 SER A C 1
ATOM 1265 O O . SER A 1 165 ? -2.507 17.576 -12.569 1.00 87.50 165 SER A O 1
ATOM 1267 N N . GLN A 1 166 ? -1.448 17.761 -10.604 1.00 86.38 166 GLN A N 1
ATOM 1268 C CA . GLN A 1 166 ? -0.823 19.057 -10.880 1.00 86.38 166 GLN A CA 1
ATOM 1269 C C . GLN A 1 166 ? 0.387 18.938 -11.816 1.00 86.38 166 GLN A C 1
ATOM 1271 O O . GLN A 1 166 ? 0.730 19.897 -12.502 1.00 86.38 166 GLN A O 1
ATOM 1276 N N . MET A 1 167 ? 1.058 17.782 -11.822 1.00 85.94 167 MET A N 1
ATOM 1277 C CA . MET A 1 167 ? 2.298 17.569 -12.576 1.00 85.94 167 MET A CA 1
ATOM 1278 C C . MET A 1 167 ? 2.077 16.952 -13.955 1.00 85.94 167 MET A C 1
ATOM 1280 O O . MET A 1 167 ? 2.850 17.210 -14.875 1.00 85.94 167 MET A O 1
ATOM 1284 N N . CYS A 1 168 ? 1.074 16.090 -14.082 1.00 84.94 168 CYS A N 1
ATOM 1285 C CA . CYS A 1 168 ? 0.937 15.178 -15.210 1.00 84.94 168 CYS A CA 1
ATOM 1286 C C . CYS A 1 168 ? -0.436 15.225 -15.884 1.00 84.94 168 CYS A C 1
ATOM 1288 O O . CYS A 1 168 ? -0.587 14.566 -16.903 1.00 84.94 168 CYS A O 1
ATOM 1290 N N . GLY A 1 169 ? -1.389 15.993 -15.350 1.00 83.88 169 GLY A N 1
ATOM 1291 C CA . GLY A 1 169 ? -2.760 16.052 -15.852 1.00 83.88 169 GLY A CA 1
ATOM 1292 C C . GLY A 1 169 ? -3.759 15.585 -14.803 1.00 83.88 169 GLY A C 1
ATOM 1293 O O . GLY A 1 169 ? -3.491 14.664 -14.031 1.00 83.88 169 GLY A O 1
ATOM 1294 N N . GLU A 1 170 ? -4.919 16.240 -14.758 1.00 81.75 170 GLU A N 1
ATOM 1295 C CA . GLU A 1 170 ? -5.921 16.055 -13.706 1.00 81.75 170 GLU A CA 1
ATOM 1296 C C . GLU A 1 170 ? -6.442 14.606 -13.597 1.00 81.75 170 GLU A C 1
ATOM 1298 O O . GLU A 1 170 ? -7.094 14.254 -12.614 1.00 81.75 170 GLU A O 1
ATOM 1303 N N . GLU A 1 171 ? -6.250 13.779 -14.627 1.00 82.31 171 GLU A N 1
ATOM 1304 C CA . GLU A 1 171 ? -6.676 12.380 -14.680 1.00 82.31 171 GLU A CA 1
ATOM 1305 C C . GLU A 1 171 ? -5.870 11.452 -13.773 1.00 82.31 171 GLU A C 1
ATOM 1307 O O . GLU A 1 171 ? -6.366 10.383 -13.416 1.00 82.31 171 GLU A O 1
ATOM 1312 N N . ARG A 1 172 ? -4.664 11.859 -13.368 1.00 84.69 172 ARG A N 1
ATOM 1313 C CA . ARG A 1 172 ? -3.793 11.046 -12.520 1.00 84.69 172 ARG A CA 1
ATOM 1314 C C . ARG A 1 172 ? -4.051 11.337 -11.053 1.00 84.69 172 ARG A C 1
ATOM 1316 O O . ARG A 1 172 ? -3.839 12.451 -10.570 1.00 84.69 172 ARG A O 1
ATOM 1323 N N . CYS A 1 173 ? -4.465 10.312 -10.318 1.00 88.81 173 CYS A N 1
ATOM 1324 C CA . CYS A 1 173 ? -4.722 10.421 -8.892 1.00 88.81 173 CYS A CA 1
ATOM 1325 C C . CYS A 1 173 ? -3.582 9.795 -8.098 1.00 88.81 173 CYS A C 1
ATOM 1327 O O . CYS A 1 173 ? -3.482 8.580 -7.982 1.00 88.81 173 CYS A O 1
ATOM 1329 N N . GLY A 1 174 ? -2.722 10.615 -7.510 1.00 90.56 174 GLY A N 1
ATOM 1330 C CA . GLY A 1 174 ? -1.626 10.104 -6.705 1.00 90.56 174 GLY A CA 1
ATOM 1331 C C . GLY A 1 174 ? -0.701 11.193 -6.213 1.00 90.56 174 GLY A C 1
ATOM 1332 O O . GLY A 1 174 ? -0.892 12.381 -6.490 1.00 90.56 174 GLY A O 1
ATOM 1333 N N . VAL A 1 175 ? 0.320 10.773 -5.485 1.00 92.56 175 VAL A N 1
ATOM 1334 C CA . VAL A 1 175 ? 1.293 11.668 -4.875 1.00 92.56 175 VAL A CA 1
ATOM 1335 C C . VAL A 1 175 ? 2.697 11.159 -5.150 1.00 92.56 175 VAL A C 1
ATOM 1337 O O . VAL A 1 175 ? 2.954 9.959 -5.080 1.00 92.56 175 VAL A O 1
ATOM 1340 N N . ILE A 1 176 ? 3.608 12.082 -5.432 1.00 93.25 176 ILE A N 1
ATOM 1341 C CA . ILE A 1 176 ? 5.037 11.819 -5.587 1.00 93.25 176 ILE A CA 1
ATOM 1342 C C . ILE A 1 176 ? 5.827 12.750 -4.668 1.00 93.25 176 ILE A C 1
ATOM 1344 O O . ILE A 1 176 ? 5.414 13.878 -4.401 1.00 93.25 176 ILE A O 1
ATOM 1348 N N . SER A 1 177 ? 6.932 12.271 -4.116 1.00 91.12 177 SER A N 1
ATOM 1349 C CA . SER A 1 177 ? 7.873 13.077 -3.348 1.00 91.12 177 SER A CA 1
ATOM 1350 C C . SER A 1 177 ? 8.871 13.745 -4.290 1.00 91.12 177 SER A C 1
ATOM 1352 O O . SER A 1 177 ? 9.135 13.267 -5.393 1.00 91.12 177 SER A O 1
ATOM 1354 N N . LYS A 1 178 ? 9.514 14.814 -3.819 1.00 86.69 178 LYS A N 1
ATOM 1355 C CA . LYS A 1 178 ? 10.680 15.406 -4.496 1.00 86.69 178 LYS A CA 1
ATOM 1356 C C . LYS A 1 178 ? 11.821 14.408 -4.715 1.00 86.69 178 LYS A C 1
ATOM 1358 O O . LYS A 1 178 ? 12.602 14.596 -5.640 1.00 86.69 178 LYS A O 1
ATOM 1363 N N . ASP A 1 179 ? 11.889 13.365 -3.893 1.00 84.06 179 ASP A N 1
ATOM 1364 C CA . ASP A 1 179 ? 12.913 12.322 -3.965 1.00 84.06 179 ASP A CA 1
ATOM 1365 C C . ASP A 1 179 ? 12.537 11.195 -4.950 1.00 84.06 179 ASP A C 1
ATOM 1367 O O . ASP A 1 179 ? 13.276 10.226 -5.094 1.00 84.06 179 ASP A O 1
ATOM 1371 N N . GLY A 1 180 ? 11.398 11.311 -5.647 1.00 85.75 180 GLY A N 1
ATOM 1372 C CA . GLY A 1 180 ? 11.029 10.436 -6.762 1.00 85.75 180 GLY A CA 1
ATOM 1373 C C . GLY A 1 180 ? 10.280 9.154 -6.387 1.00 85.75 180 GLY A C 1
ATOM 1374 O O . GLY A 1 180 ? 10.117 8.292 -7.246 1.00 85.75 180 GLY A O 1
ATOM 1375 N N . TYR A 1 181 ? 9.795 9.017 -5.148 1.00 90.19 181 TYR A N 1
ATOM 1376 C CA . TYR A 1 181 ? 8.903 7.917 -4.751 1.00 90.19 181 TYR A CA 1
ATOM 1377 C C . TYR A 1 181 ? 7.469 8.395 -4.578 1.00 90.19 181 TYR A C 1
ATOM 1379 O O . TYR A 1 181 ? 7.213 9.543 -4.221 1.00 90.19 181 TYR A O 1
ATOM 1387 N N . GLY A 1 182 ? 6.513 7.503 -4.786 1.00 93.31 182 GLY A N 1
ATOM 1388 C CA . GLY A 1 182 ? 5.112 7.856 -4.700 1.00 93.31 182 GLY A CA 1
ATOM 1389 C C . GLY A 1 182 ? 4.205 6.686 -5.004 1.00 93.31 182 GLY A C 1
ATOM 1390 O O . GLY A 1 182 ? 4.654 5.561 -5.213 1.00 93.31 182 GLY A O 1
ATOM 1391 N N . PHE A 1 183 ? 2.916 6.978 -5.047 1.00 94.19 183 PHE A N 1
ATOM 1392 C CA . PHE A 1 183 ? 1.908 6.034 -5.489 1.00 94.19 183 PHE A CA 1
ATOM 1393 C C . PHE A 1 183 ? 0.896 6.741 -6.377 1.00 94.19 183 PHE A C 1
ATOM 1395 O O . PHE A 1 183 ? 0.596 7.925 -6.204 1.00 94.19 183 PHE A O 1
ATOM 1402 N N . GLU A 1 184 ? 0.357 5.977 -7.311 1.00 93.75 184 GLU A N 1
ATOM 1403 C CA . GLU A 1 184 ? -0.764 6.359 -8.148 1.00 93.75 184 GLU A CA 1
ATOM 1404 C C . GLU A 1 184 ? -1.877 5.343 -7.935 1.00 93.75 184 GLU A C 1
ATOM 1406 O O . GLU A 1 184 ? -1.644 4.135 -7.909 1.00 93.75 184 GLU A O 1
ATOM 1411 N N . ALA A 1 185 ? -3.086 5.850 -7.762 1.00 90.25 185 ALA A N 1
ATOM 1412 C CA . ALA A 1 185 ? -4.293 5.064 -7.719 1.00 90.25 185 ALA A CA 1
ATOM 1413 C C . ALA A 1 185 ? -4.927 5.071 -9.111 1.00 90.25 185 ALA A C 1
ATOM 1415 O O . ALA A 1 185 ? -5.331 6.116 -9.625 1.00 90.25 185 ALA A O 1
ATOM 1416 N N . VAL A 1 186 ? -5.035 3.879 -9.687 1.00 83.50 186 VAL A N 1
ATOM 1417 C CA . VAL A 1 186 ? -5.824 3.616 -10.889 1.00 83.50 186 VAL A CA 1
ATOM 1418 C C . VAL A 1 186 ? -7.051 2.833 -10.443 1.00 83.50 186 VAL A C 1
ATOM 1420 O O . VAL A 1 186 ? -6.935 1.804 -9.780 1.00 83.50 186 VAL A O 1
ATOM 1423 N N . LEU A 1 187 ? -8.233 3.358 -10.746 1.00 73.12 187 LEU A N 1
ATOM 1424 C CA . LEU A 1 187 ? -9.499 2.743 -10.366 1.00 73.12 187 LEU A CA 1
ATOM 1425 C C . LEU A 1 187 ? -9.816 1.540 -11.245 1.00 73.12 187 LEU A C 1
ATOM 1427 O O . LEU A 1 187 ? -9.732 1.635 -12.465 1.00 73.12 187 LEU A O 1
ATOM 1431 N N . SER A 1 188 ? -10.255 0.450 -10.617 1.00 62.00 188 SER A N 1
ATOM 1432 C CA . SER A 1 188 ? -10.943 -0.643 -11.308 1.00 62.00 188 SER A CA 1
ATOM 1433 C C . SER A 1 188 ? -12.466 -0.532 -11.195 1.00 62.00 188 SER A C 1
ATOM 1435 O O . SER A 1 188 ? -13.154 -0.817 -12.165 1.00 62.00 188 SER A O 1
ATOM 1437 N N . VAL A 1 189 ? -12.988 -0.117 -10.031 1.00 60.09 189 VAL A N 1
ATOM 1438 C CA . VAL A 1 189 ? -14.421 0.092 -9.741 1.00 60.09 189 VAL A CA 1
ATOM 1439 C C . VAL A 1 189 ? -14.557 1.194 -8.681 1.00 60.09 189 VAL A C 1
ATOM 1441 O O . VAL A 1 189 ? -13.802 1.207 -7.705 1.00 60.09 189 VAL A O 1
ATOM 1444 N N . GLY A 1 190 ? -15.527 2.103 -8.831 1.00 62.19 190 GLY A N 1
ATOM 1445 C CA . GLY A 1 190 ? -15.869 3.109 -7.813 1.00 62.19 190 GLY A CA 1
ATOM 1446 C C . GLY A 1 190 ? -15.226 4.492 -8.003 1.00 62.19 190 GLY A C 1
ATOM 1447 O O . GLY A 1 190 ? -15.149 5.018 -9.113 1.00 62.19 190 GLY A O 1
ATOM 1448 N N . LYS A 1 191 ? -14.841 5.145 -6.894 1.00 62.34 191 LYS A N 1
ATOM 1449 C CA . LYS A 1 191 ? -14.310 6.524 -6.877 1.00 62.34 191 LYS A CA 1
ATOM 1450 C C . LYS A 1 191 ? -13.087 6.625 -5.975 1.00 62.34 191 LYS A C 1
ATOM 1452 O O . LYS A 1 191 ? -13.070 6.057 -4.890 1.00 62.34 191 LYS A O 1
ATOM 1457 N N . VAL A 1 192 ? -12.099 7.405 -6.402 1.00 68.38 192 VAL A N 1
ATOM 1458 C CA . VAL A 1 192 ? -10.877 7.692 -5.649 1.00 68.38 192 VAL A CA 1
ATOM 1459 C C . VAL A 1 192 ? -10.759 9.199 -5.511 1.00 68.38 192 VAL A C 1
ATOM 1461 O O . VAL A 1 192 ? -10.983 9.951 -6.460 1.00 68.38 192 VAL A O 1
ATOM 1464 N N . LEU A 1 193 ? -10.418 9.618 -4.298 1.00 66.25 193 LEU A N 1
ATOM 1465 C CA . LEU A 1 193 ? -10.164 10.997 -3.917 1.00 66.25 193 LEU A CA 1
ATOM 1466 C C . LEU A 1 193 ? -8.797 11.036 -3.230 1.00 66.25 193 LEU A C 1
ATOM 1468 O O . LEU A 1 193 ? -8.468 10.137 -2.456 1.00 66.25 193 LEU A O 1
ATOM 1472 N N . LEU A 1 194 ? -8.011 12.075 -3.503 1.00 68.06 194 LEU A N 1
ATOM 1473 C CA . LEU A 1 194 ? -6.717 12.285 -2.861 1.00 68.06 194 LEU A CA 1
ATOM 1474 C C . LEU A 1 194 ? -6.836 13.362 -1.783 1.00 68.06 194 LEU A C 1
ATOM 1476 O O . LEU A 1 194 ? -7.421 14.416 -2.021 1.00 68.06 194 LEU A O 1
ATOM 1480 N N . TYR A 1 195 ? -6.250 13.101 -0.614 1.00 67.19 195 TYR A N 1
ATOM 1481 C CA . TYR A 1 195 ? -6.228 14.029 0.513 1.00 67.19 195 TYR A CA 1
ATOM 1482 C C . TYR A 1 195 ? -4.815 14.160 1.083 1.00 67.19 195 TYR A C 1
ATOM 1484 O O . TYR A 1 195 ? -4.052 13.194 1.125 1.00 67.19 195 TYR A O 1
ATOM 1492 N N . GLN A 1 196 ? -4.484 15.352 1.579 1.00 64.56 196 GLN A N 1
ATOM 1493 C CA . GLN A 1 196 ? -3.289 15.604 2.379 1.00 64.56 196 GLN A CA 1
ATOM 1494 C C . GLN A 1 196 ? -3.699 16.179 3.733 1.00 64.56 196 GLN A C 1
ATOM 1496 O O . GLN A 1 196 ? -4.432 17.163 3.803 1.00 64.56 196 GLN A O 1
ATOM 1501 N N . PHE A 1 197 ? -3.179 15.584 4.805 1.00 61.34 197 PHE A N 1
ATOM 1502 C CA . PHE A 1 197 ? -3.364 16.067 6.169 1.00 61.34 197 PHE A CA 1
ATOM 1503 C C . PHE A 1 197 ? -2.022 16.534 6.737 1.00 61.34 197 PHE A C 1
ATOM 1505 O O . PHE A 1 197 ? -1.007 15.851 6.590 1.00 61.34 197 PHE A O 1
ATOM 1512 N N . HIS A 1 198 ? -2.019 17.699 7.386 1.00 51.88 198 HIS A N 1
ATOM 1513 C CA . HIS A 1 198 ? -0.898 18.165 8.198 1.00 51.88 198 HIS A CA 1
ATOM 1514 C C . HIS A 1 198 ? -1.153 17.773 9.651 1.00 51.88 198 HIS A C 1
ATOM 1516 O O . HIS A 1 198 ? -2.211 18.066 10.202 1.00 51.88 198 HIS A O 1
ATOM 1522 N N . ALA A 1 199 ? -0.192 17.072 10.246 1.00 44.97 199 ALA A N 1
ATOM 1523 C CA . ALA A 1 199 ? -0.295 16.547 11.600 1.00 44.97 199 ALA A CA 1
ATOM 1524 C C . ALA A 1 199 ? 0.075 17.560 12.698 1.00 44.97 199 ALA A C 1
ATOM 1526 O O . ALA A 1 199 ? -0.076 17.200 13.861 1.00 44.97 199 ALA A O 1
ATOM 1527 N N . ASP A 1 200 ? 0.530 18.775 12.360 1.00 38.44 200 ASP A N 1
ATOM 1528 C CA . ASP A 1 200 ? 1.139 19.691 13.330 1.00 38.44 200 ASP A CA 1
ATOM 1529 C C . ASP A 1 200 ? 0.488 21.088 13.384 1.00 38.44 200 ASP A C 1
ATOM 1531 O O . ASP A 1 200 ? 0.195 21.703 12.357 1.00 38.44 200 ASP A O 1
ATOM 1535 N N . GLU A 1 201 ? 0.279 21.530 14.628 1.00 33.00 201 GLU A N 1
ATOM 1536 C CA . GLU A 1 201 ? -0.181 22.825 15.155 1.00 33.00 201 GLU A CA 1
ATOM 1537 C C . GLU A 1 201 ? -1.513 23.428 14.669 1.00 33.00 201 GLU A C 1
ATOM 1539 O O . GLU A 1 201 ? -1.544 24.272 13.779 1.00 33.00 201 GLU A O 1
ATOM 1544 N N . GLY A 1 202 ? -2.606 23.133 15.391 1.00 34.66 202 GLY A N 1
ATOM 1545 C CA . GLY A 1 202 ? -3.561 24.131 15.925 1.00 34.66 202 GLY A CA 1
ATOM 1546 C C . GLY A 1 202 ? -4.162 25.219 15.014 1.00 34.66 202 GLY A C 1
ATOM 1547 O O . GLY A 1 202 ? -4.777 26.158 15.523 1.00 34.66 202 GLY A O 1
ATOM 1548 N N . ARG A 1 203 ? -4.017 25.155 13.690 1.00 33.00 203 ARG A N 1
ATOM 1549 C CA . ARG A 1 203 ? -4.489 26.176 12.753 1.00 33.00 203 ARG A CA 1
ATOM 1550 C C . ARG A 1 203 ? -5.158 25.515 11.562 1.00 33.00 203 ARG A C 1
ATOM 1552 O O . ARG A 1 203 ? -4.534 24.789 10.806 1.00 33.00 203 ARG A O 1
ATOM 1559 N N . ARG A 1 204 ? -6.453 25.823 11.442 1.00 33.78 204 ARG A N 1
ATOM 1560 C CA . ARG A 1 204 ? -7.341 25.654 10.283 1.00 33.78 204 ARG A CA 1
ATOM 1561 C C . ARG A 1 204 ? -7.087 24.420 9.408 1.00 33.78 204 ARG A C 1
ATOM 1563 O O . ARG A 1 204 ? -6.255 24.422 8.509 1.00 33.78 204 ARG A O 1
ATOM 1570 N N . LYS A 1 205 ? -7.975 23.436 9.573 1.00 35.56 205 LYS A N 1
ATOM 1571 C CA . LYS A 1 205 ? -8.317 22.459 8.535 1.00 35.56 205 LYS A CA 1
ATOM 1572 C C . LYS A 1 205 ? -8.981 23.197 7.362 1.00 35.56 205 LYS A C 1
ATOM 1574 O O . LYS A 1 205 ? -10.204 23.282 7.311 1.00 35.56 205 LYS A O 1
ATOM 1579 N N . GLU A 1 206 ? -8.205 23.777 6.454 1.00 27.39 206 GLU A N 1
ATOM 1580 C CA . GLU A 1 206 ? -8.729 24.108 5.127 1.00 27.39 206 GLU A CA 1
ATOM 1581 C C . GLU A 1 206 ? -8.460 22.911 4.203 1.00 27.39 206 GLU A C 1
ATOM 1583 O O . GLU A 1 206 ? -7.302 22.526 4.033 1.00 27.39 206 GLU A O 1
ATOM 1588 N N . PRO A 1 207 ? -9.500 22.259 3.650 1.00 31.50 207 PRO A N 1
ATOM 1589 C CA . PRO A 1 207 ? -9.304 21.232 2.641 1.00 31.50 207 PRO A CA 1
ATOM 1590 C C . PRO A 1 207 ? -8.733 21.897 1.385 1.00 31.50 207 PRO A C 1
ATOM 1592 O O . PRO A 1 207 ? -9.443 22.605 0.675 1.00 31.50 207 PRO A O 1
ATOM 1595 N N . LEU A 1 208 ? -7.447 21.679 1.123 1.00 38.38 208 LEU A N 1
ATOM 1596 C CA . LEU A 1 208 ? -6.825 22.036 -0.147 1.00 38.38 208 LEU A CA 1
ATOM 1597 C C . LEU A 1 208 ? -7.269 21.017 -1.206 1.00 38.38 208 LEU A C 1
ATOM 1599 O O . LEU A 1 208 ? -6.959 19.835 -1.101 1.00 38.38 208 LEU A O 1
ATOM 1603 N N . ASP A 1 209 ? -8.049 21.515 -2.167 1.00 37.28 209 ASP A N 1
ATOM 1604 C CA . ASP A 1 209 ? -8.563 20.874 -3.384 1.00 37.28 209 ASP A CA 1
ATOM 1605 C C . ASP A 1 209 ? -9.232 19.494 -3.246 1.00 37.28 209 ASP A C 1
ATOM 1607 O O . ASP A 1 209 ? -8.619 18.432 -3.318 1.00 37.28 209 ASP A O 1
ATOM 1611 N N . ARG A 1 210 ? -10.571 19.510 -3.189 1.00 36.09 210 ARG A N 1
ATOM 1612 C CA . ARG A 1 210 ? -11.412 18.332 -3.449 1.00 36.09 210 ARG A CA 1
ATOM 1613 C C . ARG A 1 210 ? -11.465 18.073 -4.960 1.00 36.09 210 ARG A C 1
ATOM 1615 O O . ARG A 1 210 ? -12.324 18.626 -5.641 1.00 36.09 210 ARG A O 1
ATOM 1622 N N . GLN A 1 211 ? -10.613 17.201 -5.486 1.00 44.03 211 GLN A N 1
ATOM 1623 C CA . GLN A 1 211 ? -10.760 16.716 -6.864 1.00 44.03 211 GLN A CA 1
ATOM 1624 C C . GLN A 1 211 ? -11.698 15.503 -6.884 1.00 44.03 211 GLN A C 1
ATOM 1626 O O . GLN A 1 211 ? -11.356 14.435 -6.390 1.00 44.03 211 GLN A O 1
ATOM 1631 N N . ARG A 1 212 ? -12.919 15.688 -7.405 1.00 36.38 212 ARG A N 1
ATOM 1632 C CA . ARG A 1 212 ? -13.951 14.644 -7.526 1.00 36.38 212 ARG A CA 1
ATOM 1633 C C . ARG A 1 212 ? -13.939 14.054 -8.932 1.00 36.38 212 ARG A C 1
ATOM 1635 O O . ARG A 1 212 ? -14.114 14.807 -9.886 1.00 36.38 212 ARG A O 1
ATOM 1642 N N . ARG A 1 213 ? -13.868 12.725 -9.067 1.00 46.31 213 ARG A N 1
ATOM 1643 C CA . ARG A 1 213 ? -14.248 12.041 -10.315 1.00 46.31 213 ARG A CA 1
ATOM 1644 C C . ARG A 1 213 ? -15.003 10.742 -10.075 1.00 46.31 213 ARG A C 1
ATOM 1646 O O . ARG A 1 213 ? -14.707 9.996 -9.146 1.00 46.31 213 ARG A O 1
ATOM 1653 N N . ASN A 1 214 ? -15.959 10.496 -10.966 1.00 32.91 214 ASN A N 1
ATOM 1654 C CA . ASN A 1 214 ? -16.534 9.185 -11.234 1.00 32.91 214 ASN A CA 1
ATOM 1655 C C . ASN A 1 214 ? -15.798 8.646 -12.462 1.00 32.91 214 ASN A C 1
ATOM 1657 O O . ASN A 1 214 ? -15.721 9.360 -13.464 1.00 32.91 214 ASN A O 1
ATOM 1661 N N . PHE A 1 215 ? -15.265 7.434 -12.391 1.00 36.09 215 PHE A N 1
ATOM 1662 C CA . PHE A 1 215 ? -14.773 6.742 -13.577 1.00 36.09 215 PHE A CA 1
ATOM 1663 C C . PHE A 1 215 ? -15.878 5.794 -14.055 1.00 36.09 215 PHE A C 1
ATOM 1665 O O . PHE A 1 215 ? -16.583 5.240 -13.209 1.00 36.09 215 PHE A O 1
ATOM 1672 N N . PRO A 1 216 ? -16.115 5.674 -15.371 1.00 27.67 216 PRO A N 1
ATOM 1673 C CA . PRO A 1 216 ? -17.001 4.639 -15.879 1.00 27.67 216 PRO A CA 1
ATOM 1674 C C . PRO A 1 216 ? -16.412 3.268 -15.532 1.00 27.67 216 PRO A C 1
ATOM 1676 O O . PRO A 1 216 ? -15.205 3.066 -15.668 1.00 27.67 216 PRO A O 1
ATOM 1679 N N . ASP A 1 217 ? -17.264 2.362 -15.061 1.00 31.53 217 ASP A N 1
ATOM 1680 C CA . ASP A 1 217 ? -16.933 0.946 -14.949 1.00 31.53 217 ASP A CA 1
ATOM 1681 C C . ASP A 1 217 ? -16.693 0.441 -16.379 1.00 31.53 217 ASP A C 1
ATOM 1683 O O . ASP A 1 217 ? -17.640 0.443 -17.158 1.00 31.53 217 ASP A O 1
ATOM 1687 N N . ASP A 1 218 ? -15.440 0.165 -16.765 1.00 31.56 218 ASP A N 1
ATOM 1688 C CA . ASP A 1 218 ? -15.080 -0.979 -17.619 1.00 31.56 218 ASP A CA 1
ATOM 1689 C C . ASP A 1 218 ? -13.586 -1.041 -18.016 1.00 31.56 218 ASP A C 1
ATOM 1691 O O . ASP A 1 218 ? -12.947 -0.047 -18.361 1.00 31.56 218 ASP A O 1
ATOM 1695 N N . GLU A 1 219 ? -13.108 -2.294 -17.983 1.00 31.58 219 GLU A N 1
ATOM 1696 C CA . GLU A 1 219 ? -11.991 -2.931 -18.702 1.00 31.58 219 GLU A CA 1
ATOM 1697 C C . GLU A 1 219 ? -10.564 -2.381 -18.564 1.00 31.58 219 GLU A C 1
ATOM 1699 O O . GLU A 1 219 ? -10.154 -1.590 -19.396 1.00 31.58 219 GLU A O 1
ATOM 1704 N N . TYR A 1 220 ? -9.752 -2.960 -17.658 1.00 29.62 220 TYR A N 1
ATOM 1705 C CA . TYR A 1 220 ? -8.354 -3.349 -17.954 1.00 29.62 220 TYR A CA 1
ATOM 1706 C C . TYR A 1 220 ? -7.918 -4.555 -17.090 1.00 29.62 220 TYR A C 1
ATOM 1708 O O . TYR A 1 220 ? -7.634 -4.421 -15.896 1.00 29.62 220 TYR A O 1
ATOM 1716 N N . LEU A 1 221 ? -7.870 -5.736 -17.721 1.00 30.92 221 LEU A N 1
ATOM 1717 C CA . LEU A 1 221 ? -6.948 -6.838 -17.408 1.00 30.92 221 LEU A CA 1
ATOM 1718 C C . LEU A 1 221 ? -5.841 -6.839 -18.464 1.00 30.92 221 LEU A C 1
ATOM 1720 O O . LEU A 1 221 ? -6.179 -6.589 -19.642 1.00 30.92 221 LEU A O 1
#

pLDDT: mean 80.2, std 20.48, range [27.39, 98.06]

Sequence (221 aa):
MSTDLFQAIHSPIGANAGFAMGLAGLGGGFCLQSDRIPDQDIFIGYKEGNTLSMLPFYEKSISSEKDSFAKDENGSELQEHAFTEEEVSRGFGLATDTFQTGRLSFSLMNRVTELSDVERGEEPEVKSKALPAIVARFCVDNRDGEQEIQGFFGIGNMKGKQFLSQMCGEERCGVISKDGYGFEAVLSVGKVLLYQFHADEGRRKEPLDRQRRNFPDDEYL

Secondary structure (DSSP, 8-state):
-------EEE--TTSSEEEEE--TTS-BEEEES-SS---B-EEEEEEETTEEEE-S-S-THHHHHHTTT-B-TTSPBPEEEEPPGGG-EEEE-SSEEEEEETTEEEEEE----PPPPTTTS-HHHHHHHT----EEEEEE--TT-SS-EEEEEEESS--SEEEHHHHH-TT-EEEEETTS-EEEE--SSS---------SSS-----------PPP-----

Foldseek 3Di:
DPPFQDWDWFWAPPQCKTWIGRHAQQAFGIRHVDPDTDRKAKFWFKDDPQETETERRHHCVLCVVCQVPDADPVRDGRHYHHDDPVQWDWDDDDFKIWIDGDQKIKMKGHDDDDADDPVPDDPVRNCVRRPGDIDMDIGGDCPVPPTDMGTDIDIGPAAQKDACCVVPNVPWGWIAHPVGDIDTDDDQDDWDWDFDDDSDDDDDPDTDDTSTDDDDHDDDD